Protein AF-A0AA38T242-F1 (afdb_monomer)

Secondary structure (DSSP, 8-state):
--TTHHHHHHHHHHHHTTSS---HHHHHHHHHHHHHHHHHHHHHHT--------------------------------------------------------SS--EEEE-GGGS---TT-EEEEE-TTS-EEEEEEEEESSSEETTEEHHHHTEEEEEEEEESS-TTSEEEEEETTTEEEHHHHHHHHSSEEEEEEGGGEEEEEE-PPP-

pLDDT: mean 74.17, std 23.62, range [30.23, 97.5]

Nearest PDB structures (foldseek):
  7obr-assembly1_E  TM=1.801E-01  e=5.679E-01  Oryctolagus cuniculus
  8idt-assembly1_o  TM=1.901E-01  e=5.101E+00  Homo sapiens

Sequence (211 aa):
MQRRAASVQSWADRLSLHGSEVTSTQLKNWLNNRKAKLARAAAQDTRIPPRTDIAFIEKQGGSGTNPVSDSPESPVDESSNPSPSASHGTHQQDETSKTVLGNESSETIIPTSSFRREHGQQVMLTNDQQEEIGKGKIHLANGIWFGRNLEESGLCVVDVNDLKVDLSTDLPHPCDATGTTFGQAEQILGRKRVLWDSSKLLLIQQQMPPR

Foldseek 3Di:
DCVCQVVLQVVQVVVVVVDPRGHSVNSVVVVVVVVVVVVVVVVVVVCPDPPDDDDDDDDDDDDDDDDDDDDDDDDDDDDDDDDDDDDDDDDDDDPDQDPPPDDDFPWRWAALVPDDDDFFFKKFFADPVLDTQAIWTFHFCADDDPNDGCVVVQKTKTFTDTGPDDQQDFDPDADPQQHGGQVSNCVRPVTSIGIGRSNRIITTDGDDPDD

Mean predicted aligned error: 19.68 Å

Solvent-accessible surface area (backbone atoms only — not comparable to full-atom values): 13252 Å² total; per-residue (Å²): 145,62,93,56,54,69,58,44,38,54,50,19,56,58,49,28,74,78,53,72,84,42,50,40,65,58,52,52,52,51,53,49,51,52,50,53,52,50,52,50,53,56,53,54,74,68,54,74,74,81,90,76,81,83,79,86,82,91,77,87,79,88,85,82,84,88,88,82,88,86,86,87,83,88,85,89,84,88,88,82,87,84,86,86,82,91,77,91,76,93,69,86,80,77,89,67,75,63,78,72,92,61,87,95,63,68,56,47,50,42,55,38,96,78,57,85,76,46,68,67,44,45,30,37,37,37,48,99,84,68,45,77,42,30,35,27,30,31,66,36,44,64,53,71,58,96,87,41,52,19,64,84,66,48,28,27,32,31,38,49,78,44,68,75,58,66,48,81,44,71,47,95,49,56,41,91,85,29,38,51,20,47,46,45,7,23,71,72,67,77,39,34,45,41,54,40,58,43,85,37,32,30,38,53,44,75,60,74,78,87,129

InterPro domains:
  IPR039325 Nodulin homeobox [PTHR35743] (1-206)
  IPR056559 Nodulin homeobox, C-terminal domain [PF24679] (116-201)
  IPR056560 Nodulin homeobox, homeobox-like domain [PF24426] (1-46)

Structure (mmCIF, N/CA/C/O backbone):
data_AF-A0AA38T242-F1
#
_entry.id   AF-A0AA38T242-F1
#
loop_
_atom_site.group_PDB
_atom_site.id
_atom_site.type_symbol
_atom_site.label_atom_id
_atom_site.label_alt_id
_atom_site.label_comp_id
_atom_site.label_asym_id
_atom_site.label_entity_id
_atom_site.label_seq_id
_atom_site.pdbx_PDB_ins_code
_atom_site.Cartn_x
_atom_site.Cartn_y
_atom_site.Cartn_z
_atom_site.occupancy
_atom_site.B_iso_or_equiv
_atom_site.auth_seq_id
_atom_site.auth_comp_id
_atom_site.auth_asym_id
_atom_site.auth_atom_id
_atom_site.pdbx_PDB_model_num
ATOM 1 N N . MET A 1 1 ? 5.726 -14.685 -33.911 1.00 45.69 1 MET A N 1
ATOM 2 C CA . MET A 1 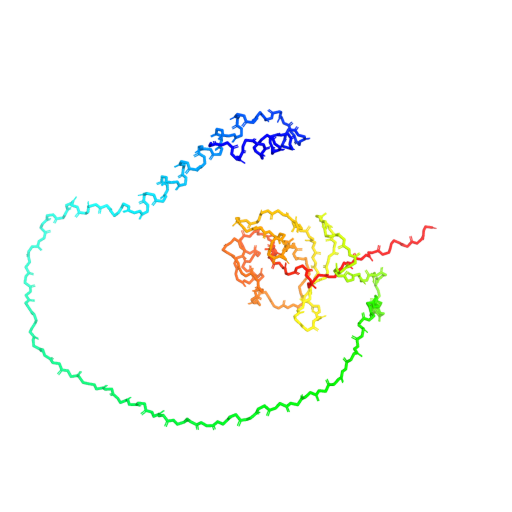1 ? 6.418 -14.324 -32.646 1.00 45.69 1 MET A CA 1
ATOM 3 C C . MET A 1 1 ? 6.220 -12.828 -32.293 1.00 45.69 1 MET A C 1
ATOM 5 O O . MET A 1 1 ? 7.184 -12.143 -31.991 1.00 45.69 1 MET A O 1
ATOM 9 N N . GLN A 1 2 ? 4.984 -12.290 -32.326 1.00 53.72 2 GLN A N 1
ATOM 10 C CA . GLN A 1 2 ? 4.716 -10.831 -32.214 1.00 53.72 2 GLN A CA 1
ATOM 11 C C . GLN A 1 2 ? 3.614 -10.429 -31.207 1.00 53.72 2 GLN A C 1
ATOM 13 O O . GLN A 1 2 ? 3.273 -9.255 -31.108 1.00 53.72 2 GLN A O 1
ATOM 18 N N . ARG A 1 3 ? 3.091 -11.359 -30.392 1.00 58.75 3 ARG A N 1
ATOM 19 C CA . ARG A 1 3 ? 1.926 -11.115 -29.508 1.00 58.75 3 ARG A CA 1
ATOM 20 C C . ARG A 1 3 ? 2.079 -9.981 -28.481 1.00 58.75 3 ARG A C 1
ATOM 22 O O . ARG A 1 3 ? 1.088 -9.574 -27.897 1.00 58.75 3 ARG A O 1
ATOM 29 N N . ARG A 1 4 ? 3.291 -9.471 -28.236 1.00 69.19 4 ARG A N 1
ATOM 30 C CA . ARG A 1 4 ? 3.534 -8.405 -27.248 1.00 69.19 4 ARG A CA 1
ATOM 31 C C . ARG A 1 4 ? 3.874 -7.039 -27.844 1.00 69.19 4 ARG A C 1
ATOM 33 O O . ARG A 1 4 ? 4.040 -6.100 -27.080 1.00 69.19 4 ARG A O 1
ATOM 40 N N . ALA A 1 5 ? 3.947 -6.901 -29.170 1.00 74.75 5 ALA A N 1
ATOM 41 C CA . ALA A 1 5 ? 4.319 -5.631 -29.800 1.00 74.75 5 ALA A CA 1
ATOM 42 C C . ALA A 1 5 ? 3.294 -4.515 -29.521 1.00 74.75 5 ALA A C 1
ATOM 44 O O . ALA A 1 5 ? 3.684 -3.430 -29.105 1.00 74.75 5 ALA A O 1
ATOM 45 N N . ALA A 1 6 ? 1.996 -4.816 -29.646 1.00 81.38 6 ALA A N 1
ATOM 46 C CA . ALA A 1 6 ? 0.920 -3.855 -29.389 1.00 81.38 6 ALA A CA 1
ATOM 47 C C . ALA A 1 6 ? 0.869 -3.395 -27.921 1.00 81.38 6 ALA A C 1
ATOM 49 O O . ALA A 1 6 ? 0.673 -2.218 -27.640 1.00 81.38 6 ALA A O 1
ATOM 50 N N . SER A 1 7 ? 1.115 -4.308 -26.977 1.00 83.19 7 SER A N 1
ATOM 51 C CA . SER A 1 7 ? 1.166 -3.961 -25.553 1.00 83.19 7 SER A CA 1
ATOM 52 C C . SER A 1 7 ? 2.378 -3.086 -25.230 1.00 83.19 7 SER A C 1
ATOM 54 O O . SER A 1 7 ? 2.235 -2.102 -24.515 1.00 83.19 7 SER A O 1
ATOM 56 N N . VAL A 1 8 ? 3.556 -3.385 -25.794 1.00 87.38 8 VAL A N 1
ATOM 57 C CA . VAL A 1 8 ? 4.753 -2.547 -25.601 1.00 87.38 8 VAL A CA 1
ATOM 58 C C . VAL A 1 8 ? 4.552 -1.151 -26.194 1.00 87.38 8 VAL A C 1
ATOM 60 O O . VAL A 1 8 ? 4.956 -0.182 -25.561 1.00 87.38 8 VAL A O 1
ATOM 63 N N . GLN A 1 9 ? 3.884 -1.034 -27.345 1.00 86.06 9 GLN A N 1
ATOM 64 C CA . GLN A 1 9 ? 3.529 0.266 -27.917 1.00 86.06 9 GLN A CA 1
ATOM 65 C C . GLN A 1 9 ? 2.570 1.042 -27.006 1.00 86.06 9 GLN A C 1
ATOM 67 O O . GLN A 1 9 ? 2.880 2.159 -26.622 1.00 86.06 9 GLN A O 1
ATOM 72 N N . SER A 1 10 ? 1.475 0.419 -26.562 1.00 88.94 10 SER A N 1
ATOM 73 C CA . SER A 1 10 ? 0.511 1.062 -25.658 1.00 88.94 10 SER A CA 1
ATOM 74 C C . SER A 1 10 ? 1.157 1.552 -24.356 1.00 88.94 10 SER A C 1
ATOM 76 O O . SER A 1 10 ? 0.847 2.640 -23.874 1.00 88.94 10 SER A O 1
ATOM 78 N N . TRP A 1 11 ? 2.095 0.784 -23.793 1.00 87.94 11 TRP A N 1
ATOM 79 C CA . TRP A 1 11 ? 2.849 1.217 -22.616 1.00 87.94 11 TRP A CA 1
ATOM 80 C C . TRP A 1 11 ? 3.817 2.361 -22.920 1.00 87.94 11 TRP A C 1
ATOM 82 O O . TRP A 1 11 ? 3.941 3.266 -22.101 1.00 87.94 11 TRP A O 1
ATOM 92 N N . ALA A 1 12 ? 4.474 2.347 -24.078 1.00 89.62 12 ALA A N 1
ATOM 93 C CA . ALA A 1 12 ? 5.338 3.439 -24.516 1.00 89.62 12 ALA A CA 1
ATOM 94 C C . ALA A 1 12 ? 4.551 4.754 -24.671 1.00 89.62 12 ALA A C 1
ATOM 96 O O . ALA A 1 12 ? 4.982 5.791 -24.165 1.00 89.62 12 ALA A O 1
ATOM 97 N N . ASP A 1 13 ? 3.352 4.686 -25.254 1.00 88.88 13 ASP A N 1
ATOM 98 C CA . ASP A 1 13 ? 2.466 5.841 -25.427 1.00 88.88 13 ASP A CA 1
ATOM 99 C C . ASP A 1 13 ? 1.985 6.385 -24.065 1.00 88.88 13 ASP A C 1
ATOM 101 O O . ASP A 1 13 ? 2.045 7.588 -23.812 1.00 88.88 13 ASP A O 1
ATOM 105 N N . ARG A 1 14 ? 1.587 5.504 -23.131 1.00 88.62 14 ARG A N 1
ATOM 106 C CA . ARG A 1 14 ? 1.180 5.910 -21.769 1.00 88.62 14 ARG A CA 1
ATOM 107 C C . ARG A 1 14 ? 2.322 6.517 -20.959 1.00 88.62 14 ARG A C 1
ATOM 109 O O . ARG A 1 14 ? 2.091 7.457 -20.211 1.00 88.62 14 ARG A O 1
ATOM 116 N N . LEU A 1 15 ? 3.538 5.984 -21.074 1.00 87.19 15 LEU A N 1
ATOM 117 C CA . LEU A 1 15 ? 4.702 6.525 -20.364 1.00 87.19 15 LEU A CA 1
ATOM 118 C C . LEU A 1 15 ? 5.107 7.895 -20.915 1.00 87.19 15 LEU A C 1
ATOM 120 O O . LEU A 1 15 ? 5.446 8.782 -20.135 1.00 87.19 15 LEU A O 1
ATOM 124 N N . SER A 1 16 ? 4.997 8.082 -22.232 1.00 88.00 16 SER A N 1
ATOM 125 C CA . SER A 1 16 ? 5.268 9.363 -22.895 1.00 88.00 16 SER A CA 1
ATOM 126 C C . SER A 1 16 ? 4.277 10.460 -22.488 1.00 88.00 16 SER A C 1
ATOM 128 O O . SER A 1 16 ? 4.626 11.631 -22.502 1.00 88.00 16 SER A O 1
ATOM 130 N N . LEU A 1 17 ? 3.062 10.104 -22.052 1.00 84.50 17 LEU A N 1
ATOM 131 C CA . LEU A 1 17 ? 2.089 11.069 -21.521 1.00 84.50 17 LEU A CA 1
ATOM 132 C C . LEU A 1 17 ? 2.539 11.713 -20.196 1.00 84.50 17 LEU A C 1
ATOM 134 O O . LEU A 1 17 ? 2.120 12.820 -19.868 1.00 84.50 17 LEU A O 1
ATOM 138 N N . HIS A 1 18 ? 3.371 11.018 -19.420 1.00 78.31 18 HIS A N 1
ATOM 139 C CA . HIS A 1 18 ? 3.779 11.437 -18.079 1.00 78.31 18 HIS A CA 1
ATOM 140 C C . HIS A 1 18 ? 5.223 11.964 -18.016 1.00 78.31 18 HIS A C 1
ATOM 142 O O . HIS A 1 18 ? 5.725 12.219 -16.921 1.00 78.31 18 HIS A O 1
ATOM 148 N N . GLY A 1 19 ? 5.908 12.128 -19.155 1.00 76.12 19 GLY A N 1
ATOM 149 C CA . GLY A 1 19 ? 7.302 12.572 -19.180 1.00 76.12 19 GLY A CA 1
ATOM 150 C C . GLY A 1 19 ? 7.907 12.648 -20.581 1.00 76.12 19 GLY A C 1
ATOM 151 O O . GLY A 1 19 ? 7.216 12.927 -21.553 1.00 76.12 19 GLY A O 1
ATOM 152 N N . SER A 1 20 ? 9.220 12.428 -20.680 1.00 78.44 20 SER A N 1
ATOM 153 C CA . SER A 1 20 ? 9.929 12.416 -21.965 1.00 78.44 20 SER A CA 1
ATOM 154 C C . SER A 1 20 ? 9.413 11.308 -22.879 1.00 78.44 20 SER A C 1
ATOM 156 O O . SER A 1 20 ? 9.126 10.208 -22.408 1.00 78.44 20 SER A O 1
ATOM 158 N N . GLU A 1 21 ? 9.359 11.576 -24.184 1.00 85.44 21 GLU A N 1
ATOM 159 C CA . GLU A 1 21 ? 8.938 10.591 -25.181 1.00 85.44 21 GLU A CA 1
ATOM 160 C C . GLU A 1 21 ? 9.787 9.316 -25.086 1.00 85.44 21 GLU A C 1
ATOM 162 O O . GLU A 1 21 ? 11.003 9.319 -25.303 1.00 85.44 21 GLU A O 1
ATOM 167 N N . VAL A 1 22 ? 9.129 8.208 -24.749 1.00 85.56 22 VAL A N 1
ATOM 168 C CA . VAL A 1 22 ? 9.721 6.874 -24.729 1.00 85.56 22 VAL A CA 1
ATOM 169 C C . VAL A 1 22 ? 9.164 6.115 -25.916 1.00 85.56 22 VAL A C 1
ATOM 171 O O . VAL A 1 22 ? 7.988 5.773 -25.961 1.00 85.56 22 VAL A O 1
ATOM 174 N N . THR A 1 23 ? 10.023 5.789 -26.876 1.00 89.12 23 THR A N 1
ATOM 175 C CA . THR A 1 23 ? 9.632 4.955 -28.014 1.00 89.12 23 THR A CA 1
ATOM 176 C C . THR A 1 23 ? 9.458 3.492 -27.595 1.00 89.12 23 THR A C 1
ATOM 178 O O . THR A 1 23 ? 10.149 2.974 -26.710 1.00 89.12 23 THR A O 1
ATOM 181 N N . SER A 1 24 ? 8.589 2.765 -28.300 1.00 86.12 24 SER A N 1
ATOM 182 C CA . SER A 1 24 ? 8.373 1.321 -28.101 1.00 86.12 24 SER A CA 1
ATOM 183 C C . SER A 1 24 ? 9.667 0.500 -28.175 1.00 86.12 24 SER A C 1
ATOM 185 O O . SER A 1 24 ? 9.871 -0.432 -27.394 1.00 86.12 24 SER A O 1
ATOM 187 N N . THR A 1 25 ? 10.610 0.892 -29.037 1.00 87.38 25 THR A N 1
ATOM 188 C CA . THR A 1 25 ? 11.929 0.251 -29.142 1.00 87.38 25 THR A CA 1
ATOM 189 C C . THR A 1 25 ? 12.784 0.472 -27.892 1.00 87.38 25 THR A C 1
ATOM 191 O O . THR A 1 25 ? 13.401 -0.478 -27.404 1.00 87.38 25 THR A O 1
ATOM 194 N N . GLN A 1 26 ? 12.805 1.687 -27.336 1.00 87.75 26 GLN A N 1
ATOM 195 C CA . GLN A 1 26 ? 13.536 1.982 -26.098 1.00 87.75 26 GLN A CA 1
ATOM 196 C C . GLN A 1 26 ? 12.967 1.185 -24.920 1.00 87.75 26 GLN A C 1
ATOM 198 O O . GLN A 1 26 ? 13.727 0.529 -24.203 1.00 87.75 26 GLN A O 1
ATOM 203 N N . LEU A 1 27 ? 11.637 1.147 -24.777 1.00 91.25 27 LEU A N 1
ATOM 204 C CA . LEU A 1 27 ? 10.974 0.366 -23.732 1.00 91.25 27 LEU A CA 1
ATOM 205 C C . LEU A 1 27 ? 11.257 -1.136 -23.880 1.00 91.25 27 LEU A C 1
ATOM 207 O O . LEU A 1 27 ? 11.591 -1.819 -22.910 1.00 91.25 27 LEU A O 1
ATOM 211 N N . LYS A 1 28 ? 11.195 -1.659 -25.109 1.00 91.62 28 LYS A N 1
ATOM 212 C CA . LYS A 1 28 ? 11.525 -3.057 -25.410 1.00 91.62 28 LYS A CA 1
ATOM 213 C C . LYS A 1 28 ? 12.967 -3.400 -25.032 1.00 91.62 28 LYS A C 1
ATOM 215 O O . LYS A 1 28 ? 13.207 -4.443 -24.420 1.00 91.62 28 LYS A O 1
ATOM 220 N N . ASN A 1 29 ? 13.919 -2.534 -25.371 1.00 91.81 29 ASN A N 1
ATOM 221 C CA . ASN A 1 29 ? 15.330 -2.732 -25.042 1.00 91.81 29 ASN A CA 1
ATOM 222 C C . ASN A 1 29 ? 15.568 -2.701 -23.531 1.00 91.81 29 ASN A C 1
ATOM 224 O O . ASN A 1 29 ? 16.279 -3.562 -23.009 1.00 91.81 29 ASN A O 1
ATOM 228 N N . TRP A 1 30 ? 14.927 -1.774 -22.820 1.00 93.38 30 TRP A N 1
ATOM 229 C CA . TRP A 1 30 ? 14.996 -1.691 -21.363 1.00 93.38 30 TRP A CA 1
ATOM 230 C C . TRP A 1 30 ? 14.461 -2.963 -20.687 1.00 93.38 30 TRP A C 1
ATOM 232 O O . TRP A 1 30 ? 15.143 -3.554 -19.844 1.00 93.38 30 TRP A O 1
ATOM 242 N N . LEU A 1 31 ? 13.294 -3.455 -21.123 1.00 92.25 31 LEU A N 1
ATOM 243 C CA . LEU A 1 31 ? 12.701 -4.701 -20.621 1.00 92.25 31 LEU A CA 1
ATOM 244 C C . LEU A 1 31 ? 13.610 -5.914 -20.861 1.00 92.25 31 LEU A C 1
ATOM 246 O O . LEU A 1 31 ? 13.771 -6.754 -19.973 1.00 92.25 31 LEU A O 1
ATOM 250 N N . ASN A 1 32 ? 14.234 -6.006 -22.038 1.00 92.56 32 ASN A N 1
ATOM 251 C CA . ASN A 1 32 ? 15.180 -7.078 -22.346 1.00 92.56 32 ASN A CA 1
ATOM 252 C C . ASN A 1 32 ? 16.426 -7.016 -21.455 1.00 92.56 32 ASN A C 1
ATOM 254 O O . ASN A 1 32 ? 16.868 -8.048 -20.949 1.00 92.56 32 ASN A O 1
ATOM 258 N N . ASN A 1 33 ? 16.958 -5.819 -21.205 1.00 94.38 33 ASN A N 1
ATOM 259 C CA . ASN A 1 33 ? 18.102 -5.634 -20.314 1.00 94.38 33 ASN A CA 1
ATOM 260 C C . ASN A 1 33 ? 17.767 -6.050 -18.873 1.00 94.38 33 ASN A C 1
ATOM 262 O O . ASN A 1 33 ? 18.519 -6.793 -18.240 1.00 94.38 33 ASN A O 1
ATOM 266 N N . ARG A 1 34 ? 16.589 -5.650 -18.372 1.00 93.12 34 ARG A N 1
ATOM 267 C CA . ARG A 1 34 ? 16.096 -6.052 -17.047 1.00 93.12 34 ARG A CA 1
ATOM 268 C C . ARG A 1 34 ? 15.945 -7.569 -16.938 1.00 93.12 34 ARG A C 1
ATOM 270 O O . ARG A 1 34 ? 16.406 -8.145 -15.954 1.00 93.12 34 ARG A O 1
ATOM 277 N N . LYS A 1 35 ? 15.368 -8.219 -17.955 1.00 89.88 35 LYS A N 1
ATOM 278 C CA . LYS A 1 35 ? 15.258 -9.686 -18.028 1.00 89.88 35 LYS A CA 1
ATOM 279 C C . LYS A 1 35 ? 16.619 -10.373 -18.006 1.00 89.88 35 LYS A C 1
ATOM 281 O O . LYS A 1 35 ? 16.802 -11.315 -17.244 1.00 89.88 35 LYS A O 1
ATOM 286 N N . ALA A 1 36 ? 17.579 -9.888 -18.792 1.00 91.31 36 ALA A N 1
ATOM 287 C CA . ALA A 1 36 ? 18.935 -10.430 -18.801 1.00 91.31 36 ALA A CA 1
ATOM 288 C C . ALA A 1 36 ? 19.616 -10.279 -17.432 1.00 91.31 36 ALA A C 1
ATOM 290 O O . ALA A 1 36 ? 20.287 -11.200 -16.973 1.00 91.31 36 ALA A O 1
ATOM 291 N N . LYS A 1 37 ? 19.410 -9.145 -16.748 1.00 92.50 37 LYS A N 1
ATOM 292 C CA . LYS A 1 37 ? 19.940 -8.915 -15.398 1.00 92.50 37 LYS A CA 1
ATOM 293 C C . LYS A 1 37 ? 19.354 -9.892 -14.376 1.00 92.50 37 LYS A C 1
ATOM 295 O O . LYS A 1 37 ? 20.109 -10.448 -13.589 1.00 92.50 37 LYS A O 1
ATOM 300 N N . LEU A 1 38 ? 18.043 -10.140 -14.429 1.00 89.81 38 LEU A N 1
ATOM 301 C CA . LEU A 1 38 ? 17.371 -11.122 -13.569 1.00 89.81 38 LEU A CA 1
ATOM 302 C C . LEU A 1 38 ? 17.846 -12.553 -13.849 1.00 89.81 38 LEU A C 1
ATOM 304 O O . LEU A 1 38 ? 18.160 -13.277 -12.914 1.00 89.81 38 LEU A O 1
ATOM 308 N N . ALA A 1 39 ? 17.978 -12.936 -15.122 1.00 90.44 39 ALA A N 1
ATOM 309 C CA . ALA A 1 39 ? 18.495 -14.252 -15.494 1.00 90.44 39 ALA A CA 1
ATOM 310 C C . ALA A 1 39 ? 19.938 -14.464 -15.004 1.00 90.44 39 ALA A C 1
ATOM 312 O O . ALA A 1 39 ? 20.272 -15.535 -14.508 1.00 90.44 39 ALA A O 1
ATOM 313 N N . ARG A 1 40 ? 20.792 -13.433 -15.090 1.00 88.50 40 ARG A N 1
ATOM 314 C CA . ARG A 1 40 ? 22.162 -13.482 -14.555 1.00 88.50 40 ARG A CA 1
ATOM 315 C C . ARG A 1 40 ? 22.186 -13.578 -13.032 1.00 88.50 40 ARG A C 1
ATOM 317 O O . ARG A 1 40 ? 22.993 -14.336 -12.516 1.00 88.50 40 ARG A O 1
ATOM 324 N N . ALA A 1 41 ? 21.325 -12.840 -12.332 1.00 82.50 41 ALA A N 1
ATOM 325 C CA . ALA A 1 41 ? 21.213 -12.936 -10.877 1.00 82.50 41 ALA A CA 1
ATOM 326 C C . ALA A 1 41 ? 20.792 -14.352 -10.445 1.00 82.50 41 ALA A C 1
ATOM 328 O O . ALA A 1 41 ? 21.455 -14.944 -9.603 1.00 82.50 41 ALA A O 1
ATOM 329 N N . ALA A 1 42 ? 19.787 -14.934 -11.107 1.00 81.44 42 ALA A N 1
ATOM 330 C CA . ALA A 1 42 ? 19.350 -16.307 -10.851 1.00 81.44 42 ALA A CA 1
ATOM 331 C C . ALA A 1 42 ? 20.436 -17.356 -11.167 1.00 81.44 42 ALA A C 1
ATOM 333 O O . ALA A 1 42 ? 20.556 -18.353 -10.467 1.00 81.44 42 ALA A O 1
ATOM 334 N N . ALA A 1 43 ? 21.264 -17.125 -12.193 1.00 77.19 43 ALA A N 1
ATOM 335 C CA . ALA A 1 43 ? 22.363 -18.027 -12.542 1.00 77.19 43 ALA A CA 1
ATOM 336 C C . ALA A 1 43 ? 23.565 -17.945 -11.577 1.00 77.19 43 ALA A C 1
ATOM 338 O O . ALA A 1 43 ? 24.298 -18.923 -11.430 1.00 77.19 43 ALA A O 1
ATOM 339 N N . GLN A 1 44 ? 23.790 -16.796 -10.927 1.00 68.44 44 GLN A N 1
ATOM 340 C CA . GLN A 1 44 ? 24.824 -16.669 -9.890 1.00 68.44 44 GLN A CA 1
ATOM 341 C C . GLN A 1 44 ? 24.420 -17.384 -8.598 1.00 68.44 44 GLN A C 1
ATOM 343 O O . GLN A 1 44 ? 25.281 -17.958 -7.944 1.00 68.44 44 GLN A O 1
ATOM 348 N N . ASP A 1 45 ? 23.123 -17.436 -8.291 1.00 56.97 45 ASP A N 1
ATOM 349 C CA . ASP A 1 45 ? 22.593 -18.165 -7.130 1.00 56.97 45 ASP A CA 1
ATOM 350 C C . ASP A 1 45 ? 22.743 -19.695 -7.276 1.00 56.97 45 ASP A C 1
ATOM 352 O O . ASP A 1 45 ? 22.875 -20.433 -6.306 1.00 56.97 45 ASP A O 1
ATOM 356 N N . THR A 1 46 ? 22.826 -20.191 -8.516 1.00 54.25 46 THR A N 1
ATOM 357 C CA . THR A 1 46 ? 23.127 -21.605 -8.810 1.00 54.25 46 THR A CA 1
ATOM 358 C C . THR A 1 46 ? 24.619 -21.935 -8.875 1.00 54.25 46 THR A C 1
ATOM 360 O O . THR A 1 46 ? 24.986 -23.103 -9.019 1.00 54.25 46 THR A O 1
ATOM 363 N N . ARG A 1 47 ? 25.511 -20.938 -8.794 1.00 49.62 47 ARG A N 1
ATOM 364 C CA . ARG A 1 47 ? 26.956 -21.164 -8.876 1.00 49.62 47 ARG A CA 1
ATOM 365 C C . ARG A 1 47 ? 27.526 -21.324 -7.472 1.00 49.62 47 ARG A C 1
ATOM 367 O O . ARG A 1 47 ? 28.136 -20.411 -6.925 1.00 49.62 47 ARG A O 1
ATOM 374 N N . ILE A 1 48 ? 27.358 -22.525 -6.919 1.00 49.19 48 ILE A N 1
ATOM 375 C CA . ILE A 1 48 ? 28.216 -23.019 -5.836 1.00 49.19 48 ILE A CA 1
ATOM 376 C C . ILE A 1 48 ? 29.666 -22.760 -6.283 1.00 49.19 48 ILE A C 1
ATOM 378 O O . ILE A 1 48 ? 30.056 -23.253 -7.350 1.00 49.19 48 ILE A O 1
ATOM 382 N N . PRO A 1 49 ? 30.468 -21.963 -5.555 1.00 44.41 49 PRO A N 1
ATOM 383 C CA . PRO A 1 49 ? 31.871 -21.827 -5.897 1.00 44.41 49 PRO A CA 1
ATOM 384 C C . PRO A 1 49 ? 32.517 -23.207 -5.709 1.00 44.41 49 PRO A C 1
ATOM 386 O O . PRO A 1 49 ? 32.329 -23.810 -4.647 1.00 44.41 49 PRO A O 1
ATOM 389 N N . PRO A 1 50 ? 33.267 -23.751 -6.685 1.00 44.88 50 PRO A N 1
ATOM 390 C CA . PRO A 1 50 ? 34.125 -24.882 -6.390 1.00 44.88 50 PRO A CA 1
ATOM 391 C C . PRO A 1 50 ? 35.155 -24.403 -5.365 1.00 44.88 50 PRO A C 1
ATOM 393 O O . PRO A 1 50 ? 36.044 -23.605 -5.658 1.00 44.88 50 PRO A O 1
ATOM 396 N N . ARG A 1 51 ? 34.969 -24.849 -4.123 1.00 45.19 51 ARG A N 1
ATOM 397 C CA . ARG A 1 51 ? 35.926 -24.707 -3.034 1.00 45.19 51 ARG A CA 1
ATOM 398 C C . ARG A 1 51 ? 37.071 -25.689 -3.283 1.00 45.19 51 ARG A C 1
ATOM 400 O O . ARG A 1 51 ? 37.066 -26.803 -2.777 1.00 45.19 51 ARG A O 1
ATOM 407 N N . THR A 1 52 ? 38.037 -25.248 -4.068 1.00 49.16 52 THR A N 1
ATOM 408 C CA . THR A 1 52 ? 39.416 -25.753 -4.143 1.00 49.16 52 THR A CA 1
ATOM 409 C C . THR A 1 52 ? 40.263 -24.496 -3.948 1.00 49.16 52 THR A C 1
ATOM 411 O O . THR A 1 52 ? 40.103 -23.550 -4.708 1.00 49.16 52 THR A O 1
ATOM 414 N N . ASP A 1 53 ? 41.004 -24.288 -2.864 1.00 39.88 53 ASP A N 1
ATOM 415 C CA . ASP A 1 53 ? 41.937 -25.206 -2.228 1.00 39.88 53 ASP A CA 1
ATOM 416 C C . ASP A 1 53 ? 41.985 -24.983 -0.709 1.00 39.88 53 ASP A C 1
ATOM 418 O O . ASP A 1 53 ? 42.201 -23.868 -0.237 1.00 39.88 53 ASP A O 1
ATOM 422 N N . ILE A 1 54 ? 41.845 -26.055 0.072 1.00 39.19 54 ILE A N 1
ATOM 423 C CA . ILE A 1 54 ? 42.522 -26.146 1.369 1.00 39.19 54 ILE A CA 1
ATOM 424 C C . ILE A 1 54 ? 43.380 -27.402 1.297 1.00 39.19 54 ILE A C 1
ATOM 426 O O . ILE A 1 54 ? 42.904 -28.519 1.490 1.00 39.19 54 ILE A O 1
ATOM 430 N N . ALA A 1 55 ? 44.647 -27.198 0.949 1.00 39.72 55 ALA A N 1
ATOM 431 C CA . ALA A 1 55 ? 45.699 -28.162 1.202 1.00 39.72 55 ALA A CA 1
ATOM 432 C C . ALA A 1 55 ? 46.006 -28.179 2.709 1.00 39.72 55 ALA A C 1
ATOM 434 O O . ALA A 1 55 ? 46.099 -27.113 3.314 1.00 39.72 55 ALA A O 1
ATOM 435 N N . PHE A 1 56 ? 46.234 -29.387 3.249 1.00 38.34 56 PHE A N 1
ATOM 436 C CA . PHE A 1 56 ? 46.739 -29.691 4.601 1.00 38.34 56 PHE A CA 1
ATOM 437 C C . PHE A 1 56 ? 45.767 -29.322 5.749 1.00 38.34 56 PHE A C 1
ATOM 439 O O . PHE A 1 56 ? 45.360 -28.182 5.898 1.00 38.34 56 PHE A O 1
ATOM 446 N N . ILE A 1 57 ? 45.325 -30.223 6.632 1.00 38.19 57 ILE A N 1
ATOM 447 C CA .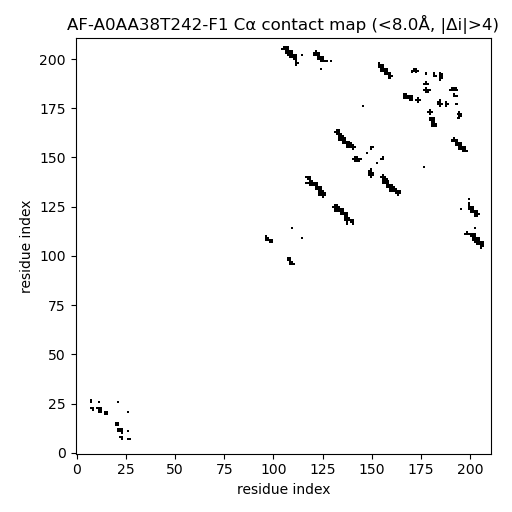 ILE A 1 57 ? 46.077 -31.245 7.366 1.00 38.19 57 ILE A CA 1
ATOM 448 C C . ILE A 1 57 ? 45.214 -32.499 7.593 1.00 38.19 57 ILE A C 1
ATOM 450 O O . ILE A 1 57 ? 44.091 -32.452 8.087 1.00 38.19 57 ILE A O 1
ATOM 454 N N . GLU A 1 58 ? 45.821 -33.625 7.244 1.00 33.28 58 GLU A N 1
ATOM 455 C CA . GLU A 1 58 ? 45.537 -34.997 7.642 1.00 33.28 58 GLU A CA 1
ATOM 456 C C . GLU A 1 58 ? 45.660 -35.181 9.167 1.00 33.28 58 GLU A C 1
ATOM 458 O O . GLU A 1 58 ? 46.689 -34.818 9.733 1.00 33.28 58 GLU A O 1
ATOM 463 N N . LYS A 1 59 ? 44.661 -35.792 9.824 1.00 41.69 59 LYS A N 1
ATOM 464 C CA . LYS A 1 59 ? 44.828 -36.983 10.690 1.00 41.69 59 LYS A CA 1
ATOM 465 C C . LYS A 1 59 ? 43.592 -37.288 11.546 1.00 41.69 59 LYS A C 1
ATOM 467 O O . LYS A 1 59 ? 43.173 -36.451 12.328 1.00 41.69 59 LYS A O 1
ATOM 472 N N . GLN A 1 60 ? 43.188 -38.562 11.444 1.00 33.09 60 GLN A N 1
ATOM 473 C CA . GLN A 1 60 ? 42.684 -39.481 12.486 1.00 33.09 60 GLN A CA 1
ATOM 474 C C . GLN A 1 60 ? 41.424 -39.065 13.273 1.00 33.09 60 GLN A C 1
ATOM 476 O O . GLN A 1 60 ? 41.258 -37.931 13.670 1.00 33.09 60 GLN A O 1
ATOM 481 N N . GLY A 1 61 ? 40.476 -39.935 13.594 1.00 30.52 61 GLY A N 1
ATOM 482 C CA . GLY A 1 61 ? 40.413 -41.389 13.614 1.00 30.52 61 GLY A CA 1
ATOM 483 C C . GLY A 1 61 ? 38.953 -41.788 13.868 1.00 30.52 61 GLY A C 1
ATOM 484 O O . GLY A 1 61 ? 38.111 -40.941 14.159 1.00 30.52 61 GLY A O 1
ATOM 485 N N . GLY A 1 62 ? 38.652 -43.063 13.644 1.00 35.31 62 GLY A N 1
ATOM 486 C CA . GLY A 1 62 ? 37.298 -43.570 13.435 1.00 35.31 62 GLY A CA 1
ATOM 487 C C . GLY A 1 62 ? 36.345 -43.518 14.628 1.00 35.31 62 GLY A C 1
ATOM 488 O O . GLY A 1 62 ? 36.728 -43.286 15.770 1.00 35.31 62 GLY A O 1
ATOM 489 N N . SER A 1 63 ? 35.084 -43.823 14.336 1.00 36.22 63 SER A N 1
ATOM 490 C CA . SER A 1 63 ? 34.102 -44.216 15.340 1.00 36.22 63 SER A CA 1
ATOM 491 C C . SER A 1 63 ? 33.220 -45.316 14.761 1.00 36.22 63 SER A C 1
ATOM 493 O O . SER A 1 63 ? 32.685 -45.183 13.658 1.00 36.22 63 SER A O 1
ATOM 495 N N . GLY A 1 64 ? 33.170 -46.436 15.479 1.00 33.34 64 GLY A N 1
ATOM 496 C CA . GLY A 1 64 ? 32.410 -47.623 15.134 1.00 33.34 64 GLY A CA 1
ATOM 497 C C . GLY A 1 64 ? 31.029 -47.686 15.789 1.00 33.34 64 GLY A C 1
ATOM 498 O O . GLY A 1 64 ? 30.714 -46.951 16.716 1.00 33.34 64 GLY A O 1
ATOM 499 N N . THR A 1 65 ? 30.262 -48.656 15.288 1.00 33.34 65 THR A N 1
ATOM 500 C CA . THR A 1 65 ? 29.270 -49.494 15.989 1.00 33.34 65 THR A CA 1
ATOM 501 C C . THR A 1 65 ? 28.067 -48.843 16.703 1.00 33.34 65 THR A C 1
ATOM 503 O O . THR A 1 65 ? 28.141 -48.525 17.881 1.00 33.34 65 THR A O 1
ATOM 506 N N . ASN A 1 66 ? 26.923 -48.917 16.001 1.00 34.88 66 ASN A N 1
ATOM 507 C CA . ASN A 1 66 ? 25.656 -49.586 16.384 1.00 34.88 66 ASN A CA 1
ATOM 508 C C . ASN A 1 66 ? 24.624 -48.952 17.372 1.00 34.88 66 ASN A C 1
ATOM 510 O O . ASN A 1 66 ? 24.960 -48.042 18.119 1.00 34.88 66 ASN A O 1
ATOM 514 N N . PRO A 1 67 ? 23.333 -49.394 17.298 1.00 59.44 67 PRO A N 1
ATOM 515 C CA . PRO A 1 67 ? 22.114 -48.563 17.383 1.00 59.44 67 PRO A CA 1
ATOM 516 C C . PRO A 1 67 ? 21.232 -48.800 18.635 1.00 59.44 67 PRO A C 1
ATOM 518 O O . PRO A 1 67 ? 21.430 -49.777 19.349 1.00 59.44 67 PRO A O 1
ATOM 521 N N . VAL A 1 68 ? 20.195 -47.966 18.843 1.00 35.06 68 VAL A N 1
ATOM 522 C CA . VAL A 1 68 ? 19.025 -48.233 19.725 1.00 35.06 68 VAL A CA 1
ATOM 523 C C . VAL A 1 68 ? 17.888 -47.236 19.371 1.00 35.06 68 VAL A C 1
ATOM 525 O O . VAL A 1 68 ? 18.155 -46.041 19.303 1.00 35.06 68 VAL A O 1
ATOM 528 N N . SER A 1 69 ? 16.780 -47.673 18.737 1.00 36.12 69 SER A N 1
ATOM 529 C CA . SER A 1 69 ? 15.399 -47.891 19.277 1.00 36.12 69 SER A CA 1
ATOM 530 C C . SER A 1 69 ? 14.917 -46.802 20.258 1.00 36.12 69 SER A C 1
ATOM 532 O O . SER A 1 69 ? 15.656 -46.443 21.161 1.00 36.12 69 SER A O 1
ATOM 534 N N . ASP A 1 70 ? 13.724 -46.208 20.168 1.00 32.44 70 ASP A N 1
ATOM 535 C CA . ASP A 1 70 ? 12.402 -46.844 20.069 1.00 32.44 70 ASP A CA 1
ATOM 536 C C . ASP A 1 70 ? 11.315 -45.776 19.755 1.00 32.44 70 ASP A C 1
ATOM 538 O O . ASP A 1 70 ? 11.471 -44.606 20.113 1.00 32.44 70 ASP A O 1
ATOM 542 N N . SER A 1 71 ? 10.218 -46.141 19.088 1.00 48.44 71 SER A N 1
ATOM 543 C CA . SER A 1 71 ? 9.051 -45.267 18.837 1.00 48.44 71 SER A CA 1
ATOM 544 C C . SER A 1 71 ? 7.761 -46.082 18.929 1.00 48.44 71 SER A C 1
ATOM 546 O O . SER A 1 71 ? 7.608 -47.004 18.130 1.00 48.44 71 SER A O 1
ATOM 548 N N . PRO A 1 72 ? 6.811 -45.725 19.813 1.00 49.62 72 PRO A N 1
ATOM 549 C CA . PRO A 1 72 ? 5.445 -46.244 19.774 1.00 49.62 72 PRO A CA 1
ATOM 550 C C . PRO A 1 72 ? 4.511 -45.187 19.143 1.00 49.62 72 PRO A C 1
ATOM 552 O O . PRO A 1 72 ? 4.624 -43.998 19.424 1.00 49.62 72 PRO A O 1
ATOM 555 N N . GLU A 1 73 ? 3.752 -45.500 18.094 1.00 30.25 73 GLU A N 1
ATOM 556 C CA . GLU A 1 73 ? 2.498 -46.280 18.040 1.00 30.25 73 GLU A CA 1
ATOM 557 C C . GLU A 1 73 ? 1.274 -45.338 17.980 1.00 30.25 73 GLU A C 1
ATOM 559 O O . GLU A 1 73 ? 0.998 -44.564 18.894 1.00 30.25 73 GLU A O 1
ATOM 564 N N . SER A 1 74 ? 0.572 -45.368 16.840 1.00 43.22 74 SER A N 1
ATOM 565 C CA . SER A 1 74 ? -0.737 -44.734 16.619 1.00 43.22 74 SER A CA 1
ATOM 566 C C . SER A 1 74 ? -1.856 -45.506 17.316 1.00 43.22 74 SER A C 1
ATOM 568 O O . SER A 1 74 ? -1.745 -46.719 17.481 1.00 43.22 74 SER A O 1
ATOM 570 N N . PRO A 1 75 ? -3.018 -44.860 17.511 1.00 44.81 75 PRO A N 1
ATOM 571 C CA . PRO A 1 75 ? -4.266 -45.575 17.270 1.00 44.81 75 PRO A CA 1
ATOM 572 C C . PRO A 1 75 ? -5.260 -44.821 16.374 1.00 44.81 75 PRO A C 1
ATOM 574 O O . PRO A 1 75 ? -5.351 -43.594 16.353 1.00 44.81 75 PRO A O 1
ATOM 577 N N . VAL A 1 76 ? -5.984 -45.648 15.628 1.00 39.16 76 VAL A N 1
ATOM 578 C CA . VAL A 1 76 ? -7.133 -45.420 14.746 1.00 39.16 76 VAL A CA 1
ATOM 579 C C . VAL A 1 76 ? -8.446 -45.503 15.541 1.00 39.16 76 VAL A C 1
ATOM 581 O O . VAL A 1 76 ? -8.479 -46.243 16.517 1.00 39.16 76 VAL A O 1
ATOM 584 N N . ASP A 1 77 ? -9.468 -44.733 15.132 1.00 35.53 77 ASP A N 1
ATOM 585 C CA . ASP A 1 77 ? -10.919 -45.064 15.009 1.00 35.53 77 ASP A CA 1
ATOM 586 C C . ASP A 1 77 ? -11.699 -43.733 14.857 1.00 35.53 77 ASP A C 1
ATOM 588 O O . ASP A 1 77 ? -11.543 -42.823 15.665 1.00 35.53 77 ASP A O 1
ATOM 592 N N . GLU A 1 78 ? -12.279 -43.389 13.706 1.00 36.84 78 GLU A N 1
ATOM 593 C CA . GLU A 1 78 ? -13.552 -43.817 13.088 1.00 36.84 78 GLU A CA 1
ATOM 594 C C . GLU A 1 78 ? -14.842 -43.213 13.703 1.00 36.84 78 GLU A C 1
ATOM 596 O O . GLU A 1 78 ? -15.124 -43.290 14.892 1.00 36.84 78 GLU A O 1
ATOM 601 N N . SER A 1 79 ? -15.664 -42.687 12.783 1.00 33.78 79 SER A N 1
ATOM 602 C CA . SER A 1 79 ? -17.124 -42.514 12.834 1.00 33.78 79 SER A CA 1
ATOM 603 C C . SER A 1 79 ? -17.728 -41.236 13.436 1.00 33.78 79 SER A C 1
ATOM 605 O O . SER A 1 79 ? -17.922 -41.108 14.640 1.00 33.78 79 SER A O 1
ATOM 607 N N . SER A 1 80 ? -18.239 -40.353 12.568 1.00 33.47 80 SER A N 1
ATOM 608 C CA . SER A 1 80 ? -19.685 -40.301 12.246 1.00 33.47 80 SER A CA 1
ATOM 609 C C . SER A 1 80 ? -20.052 -39.010 11.497 1.00 33.47 80 SER A C 1
ATOM 611 O O . SER A 1 80 ? -19.938 -37.910 12.030 1.00 33.47 80 SER A O 1
ATOM 613 N N . ASN A 1 81 ? -20.570 -39.156 10.274 1.00 37.28 81 ASN A N 1
ATOM 614 C CA . ASN A 1 81 ? -21.463 -38.174 9.643 1.00 37.28 81 ASN A CA 1
ATOM 615 C C . ASN A 1 81 ? -22.872 -38.319 10.254 1.00 37.28 81 ASN A C 1
ATOM 617 O O . ASN A 1 81 ? -23.248 -39.433 10.627 1.00 37.28 81 ASN A O 1
ATOM 621 N N . PRO A 1 82 ? -23.682 -37.245 10.307 1.00 39.59 82 PRO A N 1
ATOM 622 C CA . PRO A 1 82 ? -24.632 -37.030 9.206 1.00 39.59 82 PRO A CA 1
ATOM 623 C C . PRO A 1 82 ? -24.859 -35.547 8.827 1.00 39.59 82 PRO A C 1
ATOM 625 O O . PRO A 1 82 ? -24.850 -34.650 9.664 1.00 39.59 82 PRO A O 1
ATOM 628 N N . SER A 1 83 ? -25.121 -35.293 7.540 1.00 37.19 83 SER A N 1
ATOM 629 C CA . SER A 1 83 ? -25.815 -34.088 7.029 1.00 37.19 83 SER A CA 1
ATOM 630 C C . SER A 1 83 ? -27.346 -34.312 7.045 1.00 37.19 83 SER A C 1
ATOM 632 O O . SER A 1 83 ? -27.762 -35.420 7.384 1.00 37.19 83 SER A O 1
ATOM 634 N N . PRO A 1 84 ? -28.215 -33.419 6.515 1.00 51.84 84 PRO A N 1
ATOM 635 C CA . PRO A 1 84 ? -28.173 -31.960 6.334 1.00 51.84 84 PRO A CA 1
ATOM 636 C C . PRO A 1 84 ? -29.409 -31.268 6.972 1.00 51.84 84 PRO A C 1
ATOM 638 O O . PRO A 1 84 ? -30.441 -31.895 7.200 1.00 51.84 84 PRO A O 1
ATOM 641 N N . SER A 1 85 ? -29.390 -29.944 7.142 1.00 32.81 85 SER A N 1
ATOM 642 C CA . SER A 1 85 ? -30.638 -29.185 7.325 1.00 32.81 85 SER A CA 1
ATOM 643 C C . SER A 1 85 ? -30.576 -27.842 6.613 1.00 32.81 85 SER A C 1
ATOM 645 O O . SER A 1 85 ? -29.800 -26.957 6.965 1.00 32.81 85 SER A O 1
ATOM 647 N N . ALA A 1 86 ? -31.415 -27.740 5.584 1.00 38.28 86 ALA A N 1
ATOM 648 C CA . ALA A 1 86 ? -31.775 -26.515 4.904 1.00 38.28 86 ALA A CA 1
ATOM 649 C C . ALA A 1 86 ? -32.609 -25.624 5.831 1.00 38.28 86 ALA A C 1
ATOM 651 O O . ALA A 1 86 ? -33.578 -26.082 6.436 1.00 38.28 86 ALA A O 1
ATOM 652 N N . SER A 1 87 ? -32.295 -24.335 5.858 1.00 37.88 87 SER A N 1
ATOM 653 C CA . SER A 1 87 ? -33.250 -23.298 6.222 1.00 37.88 87 SER A CA 1
ATOM 654 C C . SER A 1 87 ? -33.090 -22.119 5.269 1.00 37.88 87 SER A C 1
ATOM 656 O O . SER A 1 87 ? -32.021 -21.543 5.085 1.00 37.88 87 SER A O 1
ATOM 658 N N . HIS A 1 88 ? -34.204 -21.835 4.602 1.00 39.09 88 HIS A N 1
ATOM 659 C CA . HIS A 1 88 ? -34.447 -20.657 3.794 1.00 39.09 88 HIS A CA 1
ATOM 660 C C . HIS A 1 88 ? -34.188 -19.378 4.594 1.00 39.09 88 HIS A C 1
ATOM 662 O O . HIS A 1 88 ? -34.562 -19.278 5.760 1.00 39.09 88 HIS A O 1
ATOM 668 N N . GLY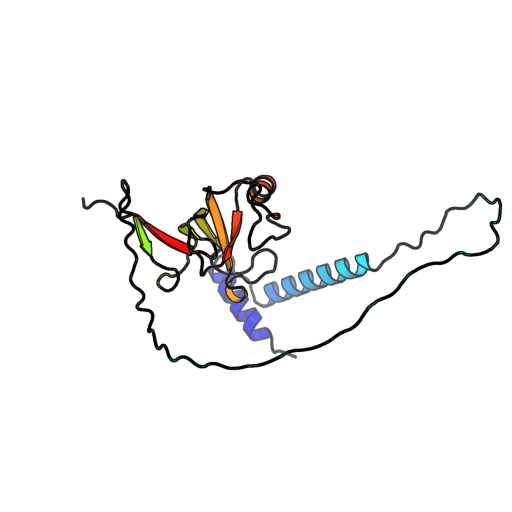 A 1 89 ? -33.632 -18.373 3.923 1.00 30.23 89 GLY A N 1
ATOM 669 C CA . GLY A 1 89 ? -33.465 -17.041 4.485 1.00 30.23 89 GLY A CA 1
ATOM 670 C C . GLY A 1 89 ? -32.908 -16.071 3.458 1.00 30.23 89 GLY A C 1
ATOM 671 O O . GLY A 1 89 ? -31.764 -15.647 3.552 1.00 30.23 89 GLY A O 1
AT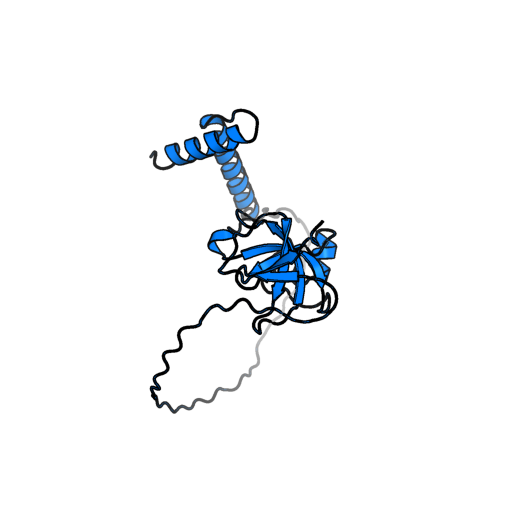OM 672 N N . THR A 1 90 ? -33.708 -15.741 2.447 1.00 44.09 90 THR A N 1
ATOM 673 C CA . THR A 1 90 ? -33.536 -14.528 1.640 1.00 44.09 90 THR A CA 1
ATOM 674 C C . THR A 1 90 ? -33.425 -13.323 2.571 1.00 44.09 90 THR A C 1
ATOM 676 O O . THR A 1 90 ? -34.417 -12.930 3.177 1.00 44.09 90 THR A O 1
ATOM 679 N N . HIS A 1 91 ? -32.245 -12.718 2.660 1.00 36.88 91 HIS A N 1
ATOM 680 C CA . HIS A 1 91 ? -32.093 -11.355 3.152 1.00 36.88 91 HIS A CA 1
ATOM 681 C C . HIS A 1 91 ? -31.222 -10.592 2.161 1.00 36.88 91 HIS A C 1
ATOM 683 O O . HIS A 1 91 ? -30.004 -10.740 2.111 1.00 36.88 91 HIS A O 1
ATOM 689 N N . GLN A 1 92 ? -31.906 -9.809 1.329 1.00 38.78 92 GLN A N 1
ATOM 690 C CA . GLN A 1 92 ? -31.313 -8.714 0.580 1.00 38.78 92 GLN A CA 1
ATOM 691 C C . GLN A 1 92 ? -30.652 -7.787 1.606 1.00 38.78 92 GLN A C 1
ATOM 693 O O . GLN A 1 92 ? -31.328 -7.286 2.506 1.00 38.78 92 GLN A O 1
ATOM 698 N N . GLN A 1 93 ? -29.330 -7.641 1.533 1.00 39.09 93 GLN A N 1
ATOM 699 C CA . GLN A 1 93 ? -28.623 -6.640 2.319 1.00 39.09 93 GLN A CA 1
ATOM 700 C C . GLN A 1 93 ? -28.822 -5.297 1.629 1.00 39.09 93 GLN A C 1
ATOM 702 O O . GLN A 1 93 ? -28.284 -5.042 0.556 1.00 39.09 93 GLN A O 1
ATOM 707 N N . ASP A 1 94 ? -29.666 -4.487 2.253 1.00 36.25 94 ASP A N 1
ATOM 708 C CA . ASP A 1 94 ? -29.827 -3.073 1.965 1.00 36.25 94 ASP A CA 1
ATOM 709 C C . ASP A 1 94 ? -28.562 -2.367 2.483 1.00 36.25 94 ASP A C 1
ATOM 711 O O . ASP A 1 94 ? -28.311 -2.319 3.691 1.00 36.25 94 ASP A O 1
ATOM 715 N N . GLU A 1 95 ? -27.711 -1.895 1.570 1.00 44.75 95 GLU A N 1
ATOM 716 C CA . GLU A 1 95 ? -26.497 -1.137 1.883 1.00 44.75 95 GLU A CA 1
ATOM 717 C C . GLU A 1 95 ? -26.888 0.250 2.406 1.00 44.75 95 GLU A C 1
ATOM 719 O O . GLU A 1 95 ? -26.950 1.233 1.670 1.00 44.75 95 GLU A O 1
ATOM 724 N N . THR A 1 96 ? -27.187 0.339 3.702 1.00 41.03 96 THR A N 1
ATOM 725 C CA . THR A 1 96 ? -27.475 1.616 4.356 1.00 41.03 96 THR A CA 1
ATOM 726 C C . THR A 1 96 ? -26.200 2.193 4.958 1.00 41.03 96 THR A C 1
ATOM 728 O O . THR A 1 96 ? -25.614 1.634 5.886 1.00 41.03 96 THR A O 1
ATOM 731 N N . SER A 1 97 ? -25.782 3.345 4.431 1.00 44.44 97 SER A N 1
ATOM 732 C CA . SER A 1 97 ? -24.767 4.231 5.000 1.00 44.44 97 SER A CA 1
ATOM 733 C C . SER A 1 97 ? -24.987 4.393 6.506 1.00 44.44 97 SER A C 1
ATOM 735 O O . SER A 1 97 ? -25.984 4.967 6.945 1.00 44.44 97 SER A O 1
ATOM 737 N N 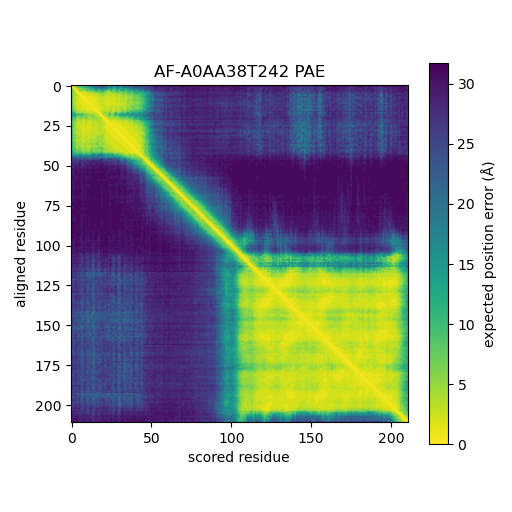. LYS A 1 98 ? -24.074 3.856 7.317 1.00 45.88 98 LYS A N 1
ATOM 738 C CA . LYS A 1 98 ? -24.193 3.892 8.776 1.00 45.88 98 LYS A CA 1
ATOM 739 C C . LYS A 1 98 ? -23.617 5.214 9.285 1.00 45.88 98 LYS A C 1
ATOM 741 O O . LYS A 1 98 ? -22.405 5.372 9.400 1.00 45.88 98 LYS A O 1
ATOM 746 N N . THR A 1 99 ? -24.488 6.175 9.584 1.00 40.81 99 THR A N 1
ATOM 747 C CA . THR A 1 99 ? -24.113 7.411 10.284 1.00 40.81 99 THR A CA 1
ATOM 748 C C . THR A 1 99 ? -23.747 7.063 11.726 1.00 40.81 99 THR A C 1
ATOM 750 O O . THR A 1 99 ? -24.622 6.766 12.539 1.00 40.81 99 THR A O 1
ATOM 753 N N . VAL A 1 100 ? -22.457 7.076 12.058 1.00 42.84 100 VAL A N 1
ATOM 754 C CA . VAL A 1 100 ? -22.006 6.971 13.450 1.00 42.84 100 VAL A CA 1
ATOM 755 C C . VAL A 1 100 ? -22.211 8.337 14.104 1.00 42.84 100 VAL A C 1
ATOM 757 O O . VAL A 1 100 ? -21.429 9.260 13.914 1.00 42.84 100 VAL A O 1
ATOM 760 N N . LEU A 1 101 ? -23.307 8.478 14.853 1.00 43.03 101 LEU A N 1
ATOM 761 C CA . LEU A 1 101 ? -23.537 9.599 15.765 1.00 43.03 101 LEU A CA 1
ATOM 762 C C . LEU A 1 101 ? -22.656 9.405 17.006 1.00 43.03 101 LEU A C 1
ATOM 764 O O . LEU A 1 101 ? -23.087 8.874 18.025 1.00 43.03 101 LEU A O 1
ATOM 768 N N . GLY A 1 102 ? -21.398 9.815 16.879 1.00 35.50 102 GLY A N 1
ATOM 769 C CA . GLY A 1 102 ? -20.439 9.953 17.966 1.00 35.50 102 GLY A CA 1
ATOM 770 C C . GLY A 1 102 ? -19.724 11.287 17.799 1.00 35.50 102 GLY A C 1
ATOM 771 O O . GLY A 1 102 ? -18.914 11.430 16.895 1.00 35.50 102 GLY A O 1
ATOM 772 N N . ASN A 1 103 ? -20.154 12.263 18.603 1.00 42.56 103 ASN A N 1
ATOM 773 C CA . ASN A 1 103 ? -19.422 13.438 19.086 1.00 42.56 103 ASN A CA 1
ATOM 774 C C . ASN A 1 103 ? -18.131 13.891 18.350 1.00 42.56 103 ASN A C 1
ATOM 776 O O . ASN A 1 103 ? -17.141 13.180 18.265 1.00 42.56 103 ASN A O 1
ATOM 780 N N . GLU A 1 104 ? -18.172 15.173 17.952 1.00 43.41 104 GLU A N 1
ATOM 781 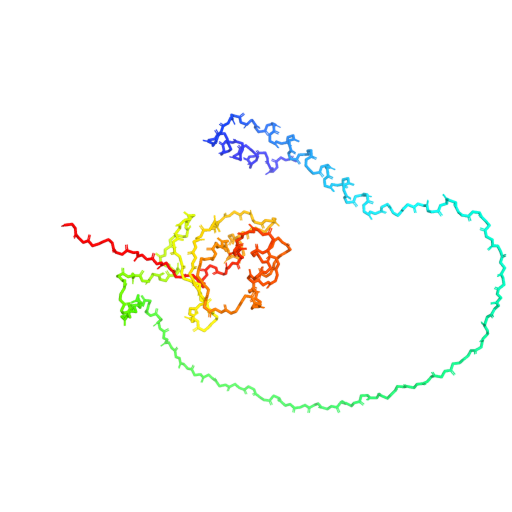C CA . GLU A 1 104 ? -17.073 16.117 17.654 1.00 43.41 104 GLU A CA 1
ATOM 782 C C . GLU A 1 104 ? -16.240 15.998 16.362 1.00 43.41 104 GLU A C 1
ATOM 784 O O . GLU A 1 104 ? -15.134 16.521 16.286 1.00 43.41 104 GLU A O 1
ATOM 789 N N . SER A 1 105 ? -16.815 15.473 15.278 1.00 51.31 105 SER A N 1
ATOM 790 C CA . SER A 1 105 ? -16.460 15.875 13.904 1.00 51.31 105 SER A CA 1
ATOM 791 C C . SER A 1 105 ? -17.555 15.395 12.953 1.00 51.31 105 SER A C 1
ATOM 793 O O . SER A 1 105 ? -18.004 14.258 13.069 1.00 51.31 105 SER A O 1
ATOM 795 N N . SER A 1 106 ? -18.024 16.232 12.026 1.00 57.44 106 SER A N 1
ATOM 796 C CA . SER A 1 106 ? -19.000 15.832 10.999 1.00 57.44 106 SER A CA 1
ATOM 797 C C . SER A 1 106 ? -18.331 14.925 9.953 1.00 57.44 106 SER A C 1
ATOM 799 O O . SER A 1 106 ? -18.139 15.315 8.800 1.00 57.44 106 SER A O 1
ATOM 801 N N . GLU A 1 107 ? -17.914 13.728 10.361 1.00 65.12 107 GLU A N 1
ATOM 802 C CA . GLU A 1 107 ? -17.340 12.702 9.493 1.00 65.12 107 GLU A CA 1
ATOM 803 C C . GLU A 1 107 ? -18.465 11.819 8.953 1.00 65.12 107 GLU A C 1
ATOM 805 O O . GLU A 1 107 ? -19.162 11.126 9.691 1.00 65.12 107 GLU A O 1
ATOM 810 N N . THR A 1 108 ? -18.662 11.845 7.636 1.00 76.06 108 THR A N 1
ATOM 811 C CA . THR A 1 108 ? -19.531 10.876 6.963 1.00 76.06 108 THR A CA 1
ATOM 812 C C . THR A 1 108 ? -18.691 9.660 6.593 1.00 76.06 108 THR A C 1
ATOM 814 O O . THR A 1 108 ? -17.679 9.798 5.904 1.00 76.06 108 THR A O 1
ATOM 817 N N . ILE A 1 109 ? -19.099 8.480 7.063 1.00 80.75 109 ILE A N 1
ATOM 818 C CA . ILE A 1 109 ? -18.419 7.214 6.783 1.00 80.75 109 ILE A CA 1
ATOM 819 C C . ILE A 1 109 ? -19.101 6.552 5.587 1.00 80.75 109 ILE A C 1
ATOM 821 O O . ILE A 1 109 ? -20.289 6.231 5.640 1.00 80.75 109 ILE A O 1
ATOM 825 N N . ILE A 1 110 ? -18.348 6.355 4.507 1.00 79.06 110 ILE A N 1
ATOM 826 C CA . ILE A 1 110 ? -18.844 5.779 3.254 1.00 79.06 110 ILE A CA 1
ATOM 827 C C . ILE A 1 110 ? -18.227 4.378 3.059 1.00 79.06 110 ILE A C 1
ATOM 829 O O . ILE A 1 110 ? -16.996 4.262 3.018 1.00 79.06 110 ILE A O 1
ATOM 833 N N . PRO A 1 111 ? -19.037 3.304 2.944 1.00 73.44 111 PRO A N 1
ATOM 834 C CA . PRO A 1 111 ? -18.544 1.942 2.728 1.00 73.44 111 PRO A CA 1
ATOM 835 C C . PRO A 1 111 ? -17.757 1.755 1.429 1.00 73.44 111 PRO A C 1
ATOM 837 O O . PRO A 1 111 ? -18.053 2.403 0.423 1.00 73.44 111 PRO A O 1
ATOM 840 N N . THR A 1 112 ? -16.798 0.818 1.415 1.00 66.50 112 THR A N 1
ATOM 841 C CA . THR A 1 112 ? -15.911 0.566 0.260 1.00 66.50 112 THR A CA 1
ATOM 842 C C . THR A 1 112 ? -16.649 0.319 -1.051 1.00 66.50 112 THR A C 1
ATOM 844 O O . THR A 1 112 ? -16.174 0.745 -2.102 1.00 66.50 112 THR A O 1
ATOM 847 N N . SER A 1 113 ? -17.803 -0.351 -1.006 1.00 64.50 113 SER A N 1
ATOM 848 C CA . SER A 1 113 ? -18.610 -0.673 -2.190 1.00 64.50 113 SER A CA 1
ATOM 849 C C . SER A 1 113 ? -19.056 0.566 -2.974 1.00 64.50 113 SER A C 1
ATOM 851 O O . SER A 1 113 ? -19.367 0.463 -4.158 1.00 64.50 113 SER A O 1
ATOM 853 N N . SER A 1 114 ? -19.023 1.745 -2.348 1.00 63.12 114 SER A N 1
ATOM 854 C CA . SER A 1 114 ? -19.615 2.972 -2.880 1.00 63.12 114 SER A CA 1
ATOM 855 C C . SER A 1 114 ? -18.617 4.074 -3.255 1.00 63.12 114 SER A C 1
ATOM 857 O O . SER A 1 114 ? -19.037 5.100 -3.791 1.00 63.12 114 SER A O 1
ATOM 859 N N . PHE A 1 115 ? -17.304 3.887 -3.047 1.00 73.88 115 PHE A N 1
ATOM 860 C CA . PHE A 1 115 ? -16.309 4.904 -3.413 1.00 73.88 115 PHE A CA 1
ATOM 861 C C . PHE A 1 115 ? -15.124 4.365 -4.218 1.00 73.88 115 PHE A C 1
ATOM 863 O O . PHE A 1 115 ? -14.611 3.263 -4.013 1.00 73.88 115 PHE A O 1
ATOM 870 N N . ARG A 1 116 ? -14.637 5.199 -5.142 1.00 81.44 116 ARG A N 1
ATOM 871 C CA . ARG A 1 116 ? -13.399 4.933 -5.872 1.00 81.44 116 ARG A CA 1
ATOM 872 C C . ARG A 1 116 ? -12.211 5.273 -4.979 1.00 81.44 116 ARG A C 1
ATOM 874 O O . ARG A 1 116 ? -12.069 6.417 -4.554 1.00 81.44 116 ARG A O 1
ATOM 881 N N . ARG A 1 117 ? -11.362 4.276 -4.726 1.00 86.38 117 ARG A N 1
ATOM 882 C CA . ARG A 1 117 ? -10.118 4.427 -3.963 1.00 86.38 117 ARG A CA 1
ATOM 883 C C . ARG A 1 117 ? -9.095 5.212 -4.773 1.00 86.38 117 ARG A C 1
ATOM 885 O O . ARG A 1 117 ? -8.723 4.807 -5.874 1.00 86.38 117 ARG A O 1
ATOM 892 N N . GLU A 1 118 ? -8.618 6.308 -4.207 1.00 87.69 118 GLU A N 1
ATOM 893 C CA . GLU A 1 118 ? -7.652 7.204 -4.831 1.00 87.69 118 GLU A CA 1
ATOM 894 C C . GLU A 1 118 ? -6.538 7.566 -3.856 1.00 87.69 118 GLU A C 1
ATOM 896 O O . GLU A 1 118 ? -6.730 7.610 -2.639 1.00 87.69 118 GLU A O 1
ATOM 901 N N . HIS A 1 119 ? -5.349 7.829 -4.406 1.00 92.56 119 HIS A N 1
ATOM 902 C CA . HIS A 1 119 ? -4.224 8.303 -3.614 1.00 92.56 119 HIS A CA 1
ATOM 903 C C . HIS A 1 119 ? -4.640 9.548 -2.827 1.00 92.56 119 HIS A C 1
ATOM 905 O O . HIS A 1 119 ? -5.044 10.567 -3.384 1.00 92.56 119 HIS A O 1
ATOM 911 N N . GLY A 1 120 ? -4.435 9.489 -1.521 1.00 92.38 120 GLY A N 1
ATOM 912 C CA . GLY A 1 120 ? -4.595 10.613 -0.627 1.00 92.38 120 GLY A CA 1
ATOM 913 C C . GLY A 1 120 ? -5.961 10.741 0.042 1.00 92.38 120 GLY A C 1
ATOM 914 O O . GLY A 1 120 ? -6.139 11.659 0.839 1.00 92.38 120 GLY A O 1
ATOM 915 N N . GLN A 1 121 ? -6.895 9.832 -0.219 1.00 92.94 121 GLN A N 1
ATOM 916 C CA . GLN A 1 121 ? -8.143 9.773 0.536 1.00 92.94 121 GLN A CA 1
ATOM 917 C C . GLN A 1 121 ? -7.897 9.307 1.974 1.00 92.94 121 GLN A C 1
ATOM 919 O O . GLN A 1 121 ? -7.081 8.412 2.210 1.00 92.94 121 GLN A O 1
ATOM 924 N N . GLN A 1 122 ? -8.619 9.914 2.918 1.00 94.25 122 GLN A N 1
ATOM 925 C CA . GLN A 1 122 ? -8.617 9.514 4.320 1.00 94.25 122 GLN A CA 1
ATOM 926 C C . GLN A 1 122 ? -9.565 8.329 4.512 1.00 94.25 122 GLN A C 1
ATOM 928 O O . GLN A 1 122 ? -10.724 8.377 4.102 1.00 94.25 122 GLN A O 1
ATOM 933 N N . VAL A 1 123 ? -9.074 7.269 5.139 1.00 94.88 123 VAL A N 1
ATOM 934 C CA . VAL A 1 123 ? -9.806 6.021 5.333 1.00 94.88 123 VAL A CA 1
ATOM 935 C C . VAL A 1 123 ? -9.702 5.530 6.768 1.00 94.88 123 VAL A C 1
ATOM 937 O O . VAL A 1 123 ? -8.718 5.780 7.467 1.00 94.88 123 VAL A O 1
ATOM 940 N N . MET A 1 124 ? -10.730 4.807 7.186 1.00 95.31 124 MET A N 1
ATOM 941 C CA . MET A 1 124 ? -10.780 4.025 8.408 1.00 95.31 124 MET A CA 1
ATOM 942 C C . MET A 1 124 ? -10.492 2.563 8.071 1.00 95.31 124 MET A C 1
ATOM 944 O O . MET A 1 124 ? -11.073 2.026 7.127 1.00 95.31 124 MET A O 1
ATOM 948 N N . LEU A 1 125 ? -9.595 1.938 8.829 1.00 95.75 125 LEU A N 1
ATOM 949 C CA . LEU A 1 125 ? -9.217 0.536 8.682 1.00 95.75 125 LEU A CA 1
ATOM 950 C C . LEU A 1 125 ? -10.052 -0.295 9.651 1.00 95.75 125 LEU A C 1
ATOM 952 O O . LEU A 1 125 ? -10.092 0.022 10.843 1.00 95.75 125 LEU A O 1
ATOM 956 N N . THR A 1 126 ? -10.678 -1.362 9.160 1.00 95.62 126 THR A N 1
ATOM 957 C CA . THR A 1 126 ? -11.481 -2.262 9.992 1.00 95.62 126 THR A CA 1
ATOM 958 C C . THR A 1 126 ? -10.926 -3.682 10.060 1.00 95.62 126 THR A C 1
ATOM 960 O O . THR A 1 126 ? -10.244 -4.148 9.145 1.00 95.62 126 THR A O 1
ATOM 963 N N . ASN A 1 127 ? -11.201 -4.375 11.168 1.00 92.94 127 ASN A N 1
ATOM 964 C CA . ASN A 1 127 ? -10.919 -5.804 11.319 1.00 92.94 127 ASN A CA 1
ATOM 965 C C . ASN A 1 127 ? -12.005 -6.671 10.640 1.00 92.94 127 ASN A C 1
ATOM 967 O O . ASN A 1 127 ? -12.952 -6.161 10.039 1.00 92.94 127 ASN A O 1
ATOM 971 N N . ASP A 1 128 ? -11.888 -7.998 10.754 1.00 91.06 128 ASP A N 1
ATOM 972 C CA . ASP A 1 128 ? -12.896 -8.948 10.249 1.00 91.06 128 ASP A CA 1
ATOM 973 C C . ASP A 1 128 ? -14.276 -8.798 10.912 1.00 91.06 128 ASP A C 1
ATOM 975 O O . ASP A 1 128 ? -15.288 -9.192 10.338 1.00 91.06 128 ASP A O 1
ATOM 979 N N . GLN A 1 129 ? -14.329 -8.193 12.100 1.00 90.94 129 GLN A N 1
ATOM 980 C CA . GLN A 1 129 ? -15.553 -7.890 12.844 1.00 90.94 129 GLN A CA 1
ATOM 981 C C . GLN A 1 129 ? -16.111 -6.490 12.522 1.00 90.94 129 GLN A C 1
ATOM 983 O O . GLN A 1 129 ? -17.067 -6.051 13.155 1.00 90.94 129 GLN A O 1
ATOM 988 N N . GLN A 1 130 ? -15.546 -5.794 11.525 1.00 87.19 130 GLN A N 1
ATOM 989 C CA . GLN A 1 130 ? -15.877 -4.411 11.151 1.00 87.19 130 GLN A CA 1
ATOM 990 C C . GLN A 1 130 ? -15.617 -3.367 12.253 1.00 87.19 130 GLN A C 1
ATOM 992 O O . GLN A 1 130 ? -16.139 -2.253 12.195 1.00 87.19 130 GLN A O 1
ATOM 997 N N . GLU A 1 131 ? -14.782 -3.691 13.235 1.00 92.81 131 GLU A N 1
ATOM 998 C CA . GLU A 1 131 ? -14.356 -2.760 14.276 1.00 92.81 131 GLU A CA 1
ATOM 999 C C . GLU A 1 131 ? -13.174 -1.918 13.796 1.00 92.81 131 GLU A C 1
ATOM 1001 O O . GLU A 1 131 ? -12.322 -2.387 13.038 1.00 92.81 131 GLU A O 1
ATOM 1006 N N . GLU A 1 132 ? -13.108 -0.668 14.250 1.00 94.38 132 GLU A N 1
ATOM 1007 C CA . GLU A 1 132 ? -12.049 0.265 13.872 1.00 94.38 132 GLU A CA 1
ATOM 1008 C C . GLU A 1 132 ? -10.703 -0.116 14.504 1.00 94.38 132 GLU A C 1
ATOM 1010 O O . GLU A 1 132 ? -10.534 -0.073 15.721 1.00 94.38 132 GLU A O 1
ATOM 1015 N N . ILE A 1 133 ? -9.717 -0.397 13.651 1.00 95.69 133 ILE A N 1
ATOM 1016 C CA . ILE A 1 133 ? -8.316 -0.606 14.039 1.00 95.69 133 ILE A CA 1
ATOM 1017 C C . ILE A 1 133 ? -7.545 0.717 14.032 1.00 95.69 133 ILE A C 1
ATOM 1019 O O . ILE A 1 133 ? -6.592 0.890 14.791 1.00 95.69 133 ILE A O 1
ATOM 1023 N N . GLY A 1 134 ? -7.924 1.657 13.168 1.00 95.56 134 GLY A N 1
ATOM 1024 C CA . GLY A 1 134 ? -7.245 2.941 13.054 1.00 95.56 134 GLY A CA 1
ATOM 1025 C C . GLY A 1 134 ? -7.679 3.750 11.841 1.00 95.56 134 GLY A C 1
ATOM 1026 O O . GLY A 1 134 ? -8.571 3.355 11.085 1.00 95.56 134 GLY A O 1
ATOM 1027 N N . LYS A 1 135 ? -7.005 4.881 11.635 1.00 96.31 135 LYS A N 1
ATOM 1028 C CA . LYS A 1 135 ? -7.236 5.804 10.522 1.00 96.31 135 LYS A CA 1
ATOM 1029 C C . LYS A 1 135 ? -5.938 6.072 9.771 1.00 96.31 135 LYS A C 1
ATOM 1031 O O . LYS A 1 135 ? -4.850 6.156 10.344 1.00 96.31 135 LYS A O 1
ATOM 1036 N N . GLY A 1 136 ? -6.051 6.254 8.466 1.00 96.31 136 GLY A N 1
ATOM 1037 C CA . GLY A 1 136 ? -4.898 6.482 7.611 1.00 96.31 136 GLY A CA 1
ATOM 1038 C C . GLY A 1 136 ? -5.261 7.095 6.274 1.00 96.31 136 GLY A C 1
ATOM 1039 O O . GLY A 1 136 ? -6.415 7.409 5.990 1.00 96.31 136 GLY A O 1
ATOM 1040 N N . LYS A 1 137 ? -4.246 7.258 5.438 1.00 96.56 137 LYS A N 1
ATOM 1041 C CA . LYS A 1 137 ? -4.363 7.832 4.105 1.00 96.56 137 LYS A CA 1
ATOM 1042 C C . LYS A 1 137 ? -3.940 6.808 3.065 1.00 96.56 137 LYS A C 1
ATOM 1044 O O . LYS A 1 137 ? -2.890 6.180 3.201 1.00 96.56 137 LYS A O 1
ATOM 1049 N N . ILE A 1 138 ? -4.724 6.653 2.000 1.00 96.25 138 ILE A N 1
ATOM 1050 C CA . ILE A 1 138 ? -4.354 5.753 0.901 1.00 96.25 138 ILE A CA 1
ATOM 1051 C C . ILE A 1 138 ? -3.071 6.278 0.248 1.00 96.25 138 ILE A C 1
ATOM 1053 O O . ILE A 1 138 ? -3.057 7.365 -0.330 1.00 96.25 138 ILE A O 1
ATOM 1057 N N . HIS A 1 139 ? -1.998 5.495 0.316 1.00 95.88 139 HIS A N 1
ATOM 1058 C CA . HIS A 1 139 ? -0.751 5.773 -0.387 1.00 95.88 139 HIS A CA 1
ATOM 1059 C C . HIS A 1 139 ? -0.777 5.215 -1.809 1.00 95.88 139 HIS A C 1
ATOM 1061 O O . HIS A 1 139 ? -0.309 5.865 -2.734 1.00 95.88 139 HIS A O 1
ATOM 1067 N N . LEU A 1 140 ? -1.326 4.018 -2.009 1.00 95.12 140 LEU A N 1
ATOM 1068 C CA . LEU A 1 140 ? -1.423 3.425 -3.339 1.00 95.12 140 LEU A CA 1
ATOM 1069 C C . LEU A 1 140 ? -2.680 2.563 -3.436 1.00 95.12 140 LEU A C 1
ATOM 1071 O O . LEU A 1 140 ? -2.789 1.538 -2.767 1.00 95.12 140 LEU A O 1
ATOM 1075 N N . ALA A 1 141 ? -3.633 2.989 -4.264 1.00 92.06 141 ALA A N 1
ATOM 1076 C CA . ALA A 1 141 ? -4.896 2.278 -4.458 1.00 92.06 141 ALA A CA 1
ATOM 1077 C C . ALA A 1 141 ? -4.777 1.123 -5.465 1.00 92.06 141 ALA A C 1
ATOM 1079 O O . ALA A 1 141 ? -5.465 0.116 -5.330 1.00 92.06 141 ALA A O 1
ATOM 1080 N N . ASN A 1 142 ? -3.925 1.288 -6.478 1.00 91.62 142 ASN A N 1
ATOM 1081 C CA . ASN A 1 142 ? -3.784 0.383 -7.609 1.00 91.62 142 ASN A CA 1
ATOM 1082 C C . ASN A 1 142 ? -2.352 0.364 -8.161 1.00 91.62 142 ASN A C 1
ATOM 1084 O O . ASN A 1 142 ? -1.548 1.256 -7.894 1.00 91.62 142 ASN A O 1
ATOM 1088 N N . GLY A 1 143 ? -2.033 -0.667 -8.945 1.00 92.94 143 GLY A N 1
ATOM 1089 C CA . GLY A 1 143 ? -0.709 -0.873 -9.528 1.00 92.94 143 GLY A CA 1
ATOM 1090 C C . GLY A 1 143 ? 0.098 -1.959 -8.819 1.00 92.94 143 GLY A C 1
ATOM 1091 O O . GLY A 1 143 ? -0.457 -2.919 -8.288 1.00 92.94 143 GLY A O 1
ATOM 1092 N N . ILE A 1 144 ? 1.426 -1.833 -8.861 1.00 93.75 144 ILE A N 1
ATOM 1093 C CA . ILE A 1 144 ? 2.350 -2.864 -8.378 1.00 93.75 144 ILE A CA 1
ATOM 1094 C C . ILE A 1 144 ? 3.063 -2.380 -7.115 1.00 93.75 144 ILE A C 1
ATOM 1096 O O . ILE A 1 144 ? 3.770 -1.374 -7.148 1.00 93.75 144 ILE A O 1
ATOM 1100 N N . TRP A 1 145 ? 2.948 -3.149 -6.034 1.00 93.38 145 TRP A N 1
ATOM 1101 C CA . TRP A 1 145 ? 3.691 -2.956 -4.791 1.00 93.38 145 TRP A CA 1
ATOM 1102 C C . TRP A 1 145 ? 4.628 -4.142 -4.566 1.00 93.38 145 TRP A C 1
ATOM 1104 O O . TRP A 1 145 ? 4.171 -5.270 -4.409 1.00 93.38 145 TRP A O 1
ATOM 1114 N N . PHE A 1 146 ? 5.944 -3.911 -4.619 1.00 90.50 146 PHE A N 1
ATOM 1115 C CA . PHE A 1 146 ? 6.975 -4.955 -4.466 1.00 90.50 146 PHE A CA 1
ATOM 1116 C C . PHE A 1 146 ? 6.725 -6.223 -5.308 1.00 90.50 146 PHE A C 1
ATOM 1118 O O . PHE A 1 146 ? 6.921 -7.348 -4.865 1.00 90.50 146 PHE A O 1
ATOM 1125 N N . GLY A 1 147 ? 6.283 -6.038 -6.554 1.00 89.50 147 GLY A N 1
ATOM 1126 C CA . GLY A 1 147 ? 6.005 -7.138 -7.484 1.00 89.50 147 GLY A CA 1
ATOM 1127 C C . GLY A 1 147 ? 4.616 -7.767 -7.343 1.00 89.50 147 GLY A C 1
ATOM 1128 O O . GLY A 1 147 ? 4.245 -8.568 -8.197 1.00 89.50 147 GLY A O 1
ATOM 1129 N N . ARG A 1 148 ? 3.824 -7.373 -6.341 1.00 90.62 148 ARG A N 1
ATOM 1130 C CA . ARG A 1 148 ? 2.425 -7.784 -6.185 1.00 90.62 148 ARG A CA 1
ATOM 1131 C C . ARG A 1 148 ? 1.498 -6.799 -6.894 1.00 90.62 148 ARG A C 1
ATOM 1133 O O . ARG A 1 148 ? 1.597 -5.594 -6.665 1.00 90.62 148 ARG A O 1
ATOM 1140 N N . ASN A 1 149 ? 0.591 -7.303 -7.729 1.00 94.44 149 ASN A N 1
ATOM 1141 C CA . ASN A 1 149 ? -0.485 -6.497 -8.300 1.00 94.44 149 ASN A CA 1
ATOM 1142 C C . ASN A 1 149 ? -1.583 -6.290 -7.241 1.00 94.44 149 ASN A C 1
ATOM 1144 O O . ASN A 1 149 ? -2.185 -7.253 -6.761 1.00 94.44 149 ASN A O 1
ATOM 1148 N N . LEU A 1 150 ? -1.812 -5.033 -6.863 1.00 94.31 150 LEU A N 1
ATOM 1149 C CA . LEU A 1 150 ? -2.781 -4.639 -5.842 1.00 94.31 150 LEU A CA 1
ATOM 1150 C C . LEU A 1 150 ? -4.229 -4.857 -6.293 1.00 94.31 150 LEU A C 1
ATOM 1152 O O . LEU A 1 150 ? -5.055 -5.279 -5.492 1.00 94.31 150 LEU A O 1
ATOM 1156 N N . GLU A 1 151 ? -4.519 -4.629 -7.575 1.00 92.38 151 GLU A N 1
ATOM 1157 C CA . GLU A 1 151 ? -5.866 -4.769 -8.140 1.00 92.38 151 GLU A CA 1
ATOM 1158 C C . GLU A 1 151 ? -6.286 -6.241 -8.169 1.00 92.38 151 GLU A C 1
ATOM 1160 O O . GLU A 1 151 ? -7.369 -6.585 -7.708 1.00 92.38 151 GLU A O 1
ATOM 1165 N N . GLU A 1 152 ? -5.393 -7.120 -8.630 1.00 92.88 152 GLU A N 1
ATOM 1166 C CA . GLU A 1 152 ? -5.625 -8.572 -8.651 1.00 92.88 152 GLU A CA 1
ATOM 1167 C C . GLU A 1 152 ? -5.742 -9.165 -7.241 1.00 92.88 152 GLU A C 1
ATOM 1169 O O . GLU A 1 152 ? -6.471 -10.131 -7.039 1.00 92.88 152 GLU A O 1
ATOM 1174 N N . SER A 1 153 ? -5.034 -8.588 -6.264 1.00 92.31 153 SER A N 1
ATOM 1175 C CA . SER A 1 153 ? -5.039 -9.077 -4.880 1.00 92.31 153 SER A CA 1
ATOM 1176 C C . SER A 1 153 ? -6.155 -8.475 -4.019 1.00 92.31 153 SER A C 1
ATOM 1178 O O . SER A 1 153 ? -6.272 -8.856 -2.861 1.00 92.31 153 SER A O 1
ATOM 1180 N N . GLY A 1 154 ? -6.924 -7.503 -4.525 1.00 93.25 154 GLY A N 1
ATOM 1181 C CA . GLY A 1 154 ? -7.897 -6.766 -3.710 1.00 93.25 154 GLY A CA 1
ATOM 1182 C C . GLY A 1 154 ? -7.259 -5.941 -2.584 1.00 93.25 154 GLY A C 1
ATOM 1183 O O . GLY A 1 154 ? -7.914 -5.655 -1.585 1.00 93.25 154 GLY A O 1
ATOM 1184 N N . LEU A 1 155 ? -5.990 -5.549 -2.730 1.00 95.06 155 LEU A N 1
ATOM 1185 C CA . LEU A 1 155 ? -5.224 -4.845 -1.701 1.00 95.06 155 LEU A CA 1
ATOM 1186 C C . LEU A 1 155 ? -5.012 -3.374 -2.052 1.00 95.06 155 LEU A C 1
ATOM 1188 O O . LEU A 1 155 ? -5.160 -2.937 -3.192 1.00 95.06 155 LEU A O 1
ATOM 1192 N N . CYS A 1 156 ? -4.606 -2.606 -1.054 1.00 95.19 156 CYS A N 1
ATOM 1193 C CA . CYS A 1 156 ? -4.102 -1.250 -1.208 1.00 95.19 156 CYS A CA 1
ATOM 1194 C C . CYS A 1 156 ? -3.002 -0.980 -0.180 1.00 95.19 156 CYS A C 1
ATOM 1196 O O . CYS A 1 156 ? -2.831 -1.729 0.780 1.00 95.19 156 CYS A O 1
ATOM 1198 N N . VAL A 1 157 ? -2.236 0.083 -0.398 1.00 96.69 157 VAL A N 1
ATOM 1199 C CA . VAL A 1 157 ? -1.205 0.537 0.535 1.00 96.69 157 VAL A CA 1
ATOM 1200 C C . VAL A 1 157 ? -1.729 1.755 1.271 1.00 96.69 157 VAL A C 1
ATOM 1202 O O . VAL A 1 157 ? -2.153 2.726 0.636 1.00 96.69 157 VAL A O 1
ATOM 1205 N N . VAL A 1 158 ? -1.665 1.720 2.596 1.00 97.38 158 VAL A N 1
ATOM 1206 C CA . VAL A 1 158 ? -2.171 2.779 3.471 1.00 97.38 158 VAL A CA 1
ATOM 1207 C C . VAL A 1 158 ? -1.041 3.265 4.369 1.00 97.38 158 VAL A C 1
ATOM 1209 O O . VAL A 1 158 ? -0.340 2.458 4.977 1.00 97.38 158 VAL A O 1
ATOM 1212 N N . ASP A 1 159 ? -0.870 4.583 4.450 1.00 97.50 159 ASP A N 1
ATOM 1213 C CA . ASP A 1 159 ? -0.083 5.225 5.502 1.00 97.50 159 ASP A CA 1
ATOM 1214 C C . ASP A 1 159 ? -0.996 5.386 6.720 1.00 97.50 159 ASP A C 1
ATOM 1216 O O . ASP A 1 159 ? -1.965 6.141 6.663 1.00 97.50 159 ASP A O 1
ATOM 1220 N N . VAL A 1 160 ? -0.733 4.649 7.798 1.00 97.31 160 VAL A N 1
ATOM 1221 C CA . VAL A 1 160 ? -1.534 4.717 9.027 1.00 97.31 160 VAL A CA 1
ATOM 1222 C C . VAL A 1 160 ? -1.048 5.880 9.887 1.00 97.31 160 VAL A C 1
ATOM 1224 O O . VAL A 1 160 ? 0.136 5.973 10.214 1.00 97.31 160 VAL A O 1
ATOM 1227 N N . ASN A 1 161 ? -1.974 6.765 10.250 1.00 94.81 161 ASN A N 1
ATOM 1228 C CA . ASN A 1 161 ? -1.706 7.974 11.028 1.00 94.81 161 ASN A CA 1
ATOM 1229 C C . ASN A 1 161 ? -2.133 7.809 12.489 1.00 94.81 161 ASN A C 1
ATOM 1231 O O . ASN A 1 161 ? -1.449 8.301 13.380 1.00 94.81 161 ASN A O 1
ATOM 1235 N N . ASP A 1 162 ? -3.243 7.109 12.715 1.00 95.25 162 ASP A N 1
ATOM 1236 C CA . ASP A 1 162 ? -3.813 6.829 14.030 1.00 95.25 162 ASP A CA 1
ATOM 1237 C C . ASP A 1 162 ? -4.094 5.327 14.139 1.00 95.25 162 ASP A C 1
ATOM 1239 O O . ASP A 1 162 ? -4.632 4.725 13.208 1.00 95.25 162 ASP A O 1
ATOM 1243 N N . LEU A 1 163 ? -3.692 4.717 15.251 1.00 95.94 163 LEU A N 1
ATOM 1244 C CA . LEU A 1 163 ? -3.792 3.282 15.487 1.00 95.94 163 LEU A CA 1
ATOM 1245 C C . LEU A 1 163 ? -4.399 3.051 16.872 1.00 95.94 163 LEU A C 1
ATOM 1247 O O . LEU A 1 163 ? -3.855 3.511 17.872 1.00 95.94 163 LEU A O 1
ATOM 1251 N N . LYS A 1 164 ? -5.505 2.307 16.919 1.00 95.56 164 LYS A N 1
ATOM 1252 C CA . LYS A 1 164 ? -6.220 1.935 18.149 1.00 95.56 164 LYS A CA 1
ATOM 1253 C C . LYS A 1 164 ? -5.729 0.625 18.764 1.00 95.56 164 LYS A C 1
ATOM 1255 O O . LYS A 1 164 ? -6.093 0.307 19.891 1.00 95.56 164 LYS A O 1
ATOM 1260 N N . VAL A 1 165 ? -4.925 -0.133 18.024 1.00 94.69 165 VAL A N 1
ATOM 1261 C CA . VAL A 1 165 ? -4.317 -1.396 18.465 1.00 94.69 165 VAL A CA 1
ATOM 1262 C C . VAL A 1 165 ? -2.833 -1.213 18.775 1.00 94.69 165 VAL A C 1
ATOM 1264 O O . VAL A 1 165 ? -2.229 -0.197 18.427 1.00 94.69 165 VAL A O 1
ATOM 1267 N N . ASP A 1 166 ? -2.230 -2.211 19.417 1.00 95.75 166 ASP A N 1
ATOM 1268 C CA . ASP A 1 166 ? -0.813 -2.164 19.764 1.00 95.75 166 ASP A CA 1
ATOM 1269 C C . ASP A 1 166 ? 0.102 -2.261 18.529 1.00 95.75 166 ASP A C 1
ATOM 1271 O O . ASP A 1 166 ? -0.226 -2.914 17.535 1.00 95.75 166 ASP A O 1
ATOM 1275 N N . LEU A 1 167 ? 1.287 -1.649 18.598 1.00 95.38 167 LEU A N 1
ATOM 1276 C CA . LEU A 1 167 ? 2.276 -1.665 17.512 1.00 95.38 167 LEU A CA 1
ATOM 1277 C C . LEU A 1 167 ? 2.840 -3.057 17.214 1.00 95.38 167 LEU A C 1
ATOM 1279 O O . LEU A 1 167 ? 3.298 -3.290 16.093 1.00 95.38 167 LEU A O 1
ATOM 1283 N N . SER A 1 168 ? 2.826 -3.961 18.197 1.00 95.62 168 SER A N 1
ATOM 1284 C CA . SER A 1 168 ? 3.245 -5.353 18.023 1.00 95.62 168 SER A CA 1
ATOM 1285 C C . SER A 1 168 ? 2.170 -6.233 17.385 1.00 95.62 168 SER A C 1
ATOM 1287 O O . SER A 1 168 ? 2.451 -7.388 17.085 1.00 95.62 168 SER A O 1
ATOM 1289 N N . THR A 1 169 ? 0.973 -5.693 17.126 1.00 95.56 169 THR A N 1
ATOM 1290 C CA . THR A 1 169 ? -0.096 -6.421 16.434 1.00 95.56 169 THR A CA 1
ATOM 1291 C C . THR A 1 169 ? 0.348 -6.805 15.025 1.00 95.56 169 THR A C 1
ATOM 1293 O O . THR A 1 169 ? 0.872 -5.971 14.274 1.00 95.56 169 THR A O 1
ATOM 1296 N N . ASP A 1 170 ? 0.095 -8.061 14.665 1.00 95.69 170 ASP A N 1
ATOM 1297 C CA . ASP A 1 170 ? 0.400 -8.592 13.344 1.00 95.69 170 ASP A CA 1
ATOM 1298 C C . ASP A 1 170 ? -0.470 -7.952 12.255 1.00 95.69 170 ASP A C 1
ATOM 1300 O O . ASP A 1 170 ? -1.666 -7.695 12.416 1.00 95.69 170 ASP A O 1
ATOM 1304 N N . LEU A 1 171 ? 0.152 -7.705 11.108 1.00 94.38 171 LEU A N 1
ATOM 1305 C CA . LEU A 1 171 ? -0.503 -7.209 9.913 1.00 94.38 171 LEU A CA 1
ATOM 1306 C C . LEU A 1 171 ? -1.251 -8.349 9.216 1.00 94.38 171 LEU A C 1
ATOM 1308 O O . LEU A 1 171 ? -0.718 -9.452 9.100 1.00 94.38 171 LEU A O 1
ATOM 1312 N N . PRO A 1 172 ? -2.431 -8.076 8.633 1.00 91.38 172 PRO A N 1
ATOM 1313 C CA . PRO A 1 172 ? -3.177 -9.080 7.872 1.00 91.38 172 PRO A CA 1
ATOM 1314 C C . PRO A 1 172 ? -2.441 -9.513 6.596 1.00 91.38 172 PRO A C 1
ATOM 1316 O O . PRO A 1 172 ? -2.629 -10.621 6.094 1.00 91.38 172 PRO A O 1
ATOM 1319 N N . HIS A 1 173 ? -1.593 -8.634 6.058 1.00 93.25 173 HIS A N 1
ATOM 1320 C CA . HIS A 1 173 ? -0.835 -8.865 4.833 1.00 93.25 173 HIS A CA 1
ATOM 1321 C C . HIS A 1 173 ? 0.639 -8.513 5.052 1.00 93.25 173 HIS A C 1
ATOM 1323 O O . HIS A 1 173 ? 1.099 -7.466 4.583 1.00 93.25 173 HIS A O 1
ATOM 1329 N N . PRO A 1 174 ? 1.386 -9.369 5.7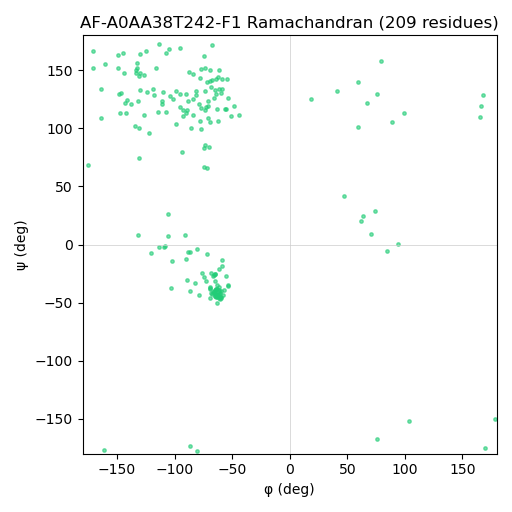70 1.00 92.75 174 PRO A N 1
ATOM 1330 C CA . PRO A 1 174 ? 2.807 -9.158 5.976 1.00 92.75 174 PRO A CA 1
ATOM 1331 C C . PRO A 1 174 ? 3.543 -9.236 4.636 1.00 92.75 174 PRO A C 1
ATOM 1333 O O . PRO A 1 174 ? 3.213 -10.042 3.758 1.00 92.75 174 PRO A O 1
ATOM 1336 N N . CYS A 1 175 ? 4.558 -8.397 4.467 1.00 89.94 175 CYS A N 1
ATOM 1337 C CA . CYS A 1 175 ? 5.480 -8.517 3.345 1.00 89.94 175 CYS A CA 1
ATOM 1338 C C . CYS A 1 175 ? 6.867 -8.023 3.733 1.00 89.94 175 CYS A C 1
ATOM 1340 O O . CYS A 1 175 ? 6.997 -7.126 4.560 1.00 89.94 175 CYS A O 1
ATOM 1342 N N . ASP A 1 176 ? 7.901 -8.559 3.088 1.00 88.75 176 ASP A N 1
ATOM 1343 C CA . ASP A 1 176 ? 9.304 -8.271 3.424 1.00 88.75 176 ASP A CA 1
ATOM 1344 C C . ASP A 1 176 ? 9.643 -6.774 3.402 1.00 88.75 176 ASP A C 1
ATOM 1346 O O . ASP A 1 176 ? 10.532 -6.312 4.109 1.00 88.75 176 ASP A O 1
ATOM 1350 N N . ALA A 1 177 ? 8.913 -6.000 2.598 1.00 87.44 177 ALA A N 1
ATOM 1351 C CA . ALA A 1 177 ? 9.093 -4.562 2.487 1.00 87.44 177 ALA A CA 1
ATOM 1352 C C . ALA A 1 177 ? 8.521 -3.753 3.661 1.00 87.44 177 ALA A C 1
ATOM 1354 O O . ALA A 1 177 ? 8.949 -2.620 3.873 1.00 87.44 177 ALA A O 1
ATOM 1355 N N . THR A 1 178 ? 7.529 -4.290 4.372 1.00 90.06 178 THR A N 1
ATOM 1356 C CA . THR A 1 178 ? 6.819 -3.605 5.467 1.00 90.06 178 THR A CA 1
ATOM 1357 C C . THR A 1 178 ? 6.930 -4.348 6.798 1.00 90.06 178 THR A C 1
ATOM 1359 O O . THR A 1 178 ? 6.486 -3.829 7.811 1.00 90.06 178 THR A O 1
ATOM 1362 N N . GLY A 1 179 ? 7.499 -5.552 6.825 1.00 93.69 179 GLY A N 1
ATOM 1363 C CA . GLY A 1 179 ? 7.520 -6.408 8.010 1.00 93.69 179 GLY A CA 1
ATOM 1364 C C . GLY A 1 179 ? 6.174 -7.080 8.295 1.00 93.69 179 GLY A C 1
ATOM 1365 O O . GLY A 1 179 ? 5.271 -7.102 7.448 1.00 93.69 179 GLY A O 1
ATOM 1366 N N . THR A 1 180 ? 6.067 -7.659 9.492 1.00 96.50 180 THR A N 1
ATOM 1367 C CA . THR A 1 180 ? 4.894 -8.404 9.963 1.00 96.50 180 THR A CA 1
ATOM 1368 C C . THR A 1 180 ? 4.015 -7.621 10.926 1.00 96.50 180 THR A C 1
ATOM 1370 O O . THR A 1 180 ? 2.880 -8.025 11.115 1.00 96.50 180 THR A O 1
ATOM 1373 N N . THR A 1 181 ? 4.478 -6.500 11.487 1.00 97.19 181 THR A N 1
ATOM 1374 C CA . THR A 1 181 ? 3.715 -5.677 12.448 1.00 97.19 181 THR A CA 1
ATOM 1375 C C . THR A 1 181 ? 3.703 -4.198 12.060 1.00 97.19 181 THR A C 1
ATOM 1377 O O . THR A 1 181 ? 4.537 -3.740 11.270 1.00 97.19 181 THR A O 1
ATOM 1380 N N . PHE A 1 182 ? 2.788 -3.410 12.639 1.00 96.50 182 PHE A N 1
ATOM 1381 C CA . PHE A 1 182 ? 2.759 -1.953 12.428 1.00 96.50 182 PHE A CA 1
ATOM 1382 C C . 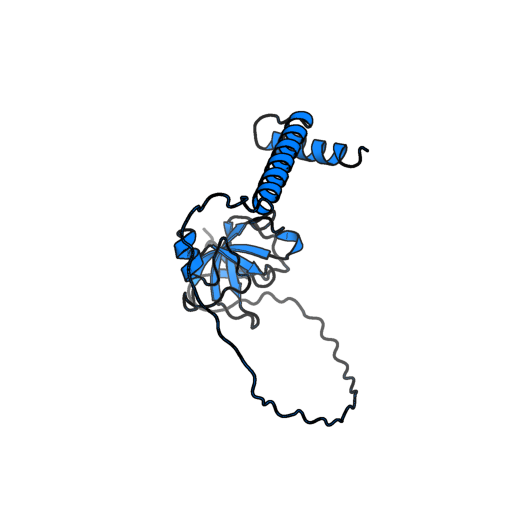PHE A 1 182 ? 4.058 -1.273 12.884 1.00 96.50 182 PHE A C 1
ATOM 1384 O O . PHE A 1 182 ? 4.558 -0.379 12.198 1.00 96.50 182 PHE A O 1
ATOM 1391 N N . GLY A 1 183 ? 4.623 -1.710 14.015 1.00 96.81 183 GLY A N 1
ATOM 1392 C CA . GLY A 1 183 ? 5.885 -1.185 14.536 1.00 96.81 183 GLY A CA 1
ATOM 1393 C C . GLY A 1 183 ? 7.077 -1.491 13.628 1.00 96.81 183 GLY A C 1
ATOM 1394 O O . GLY A 1 183 ? 7.910 -0.619 13.389 1.00 96.81 183 GLY A O 1
ATOM 1395 N N . GLN A 1 184 ? 7.137 -2.695 13.048 1.00 96.94 184 GLN A N 1
ATOM 1396 C CA . GLN A 1 184 ? 8.178 -3.026 12.070 1.00 96.94 184 GLN A CA 1
ATOM 1397 C C . GLN A 1 184 ? 8.052 -2.189 10.794 1.00 96.94 184 GLN A C 1
ATOM 1399 O O . GLN A 1 184 ? 9.063 -1.698 10.292 1.00 96.94 184 GLN A O 1
ATOM 1404 N N . ALA A 1 185 ? 6.830 -1.967 10.298 1.00 95.94 185 ALA A N 1
ATOM 1405 C CA . ALA A 1 185 ? 6.605 -1.111 9.134 1.00 95.94 185 ALA A CA 1
ATOM 1406 C C . ALA A 1 185 ? 7.146 0.305 9.364 1.00 95.94 185 ALA A C 1
ATOM 1408 O O . ALA A 1 185 ? 7.831 0.864 8.504 1.00 95.94 185 ALA A O 1
ATOM 1409 N N . GLU A 1 186 ? 6.897 0.859 10.552 1.00 96.38 186 GLU A N 1
ATOM 1410 C CA . GLU A 1 186 ? 7.420 2.159 10.962 1.00 96.38 186 GLU A CA 1
ATOM 1411 C C . GLU A 1 186 ? 8.945 2.180 11.064 1.00 96.38 186 GLU A C 1
ATOM 1413 O O . GLU A 1 186 ? 9.571 3.108 10.557 1.00 96.38 186 GLU A O 1
ATOM 1418 N N . GLN A 1 187 ? 9.557 1.140 11.629 1.00 96.25 187 GLN A N 1
ATOM 1419 C CA . GLN A 1 187 ? 11.012 1.030 11.719 1.00 96.25 187 GLN A CA 1
ATOM 1420 C C . GLN A 1 187 ? 11.686 0.946 10.338 1.00 96.25 187 GLN A C 1
ATOM 1422 O O . GLN A 1 187 ? 12.749 1.533 10.137 1.00 96.25 187 GLN A O 1
ATOM 1427 N N . ILE A 1 188 ? 11.078 0.231 9.385 1.00 94.44 188 ILE A N 1
ATOM 1428 C CA . ILE A 1 188 ? 11.641 0.013 8.043 1.00 94.44 188 ILE A CA 1
ATOM 1429 C C . ILE A 1 188 ? 11.439 1.241 7.143 1.00 94.44 188 ILE A C 1
ATOM 1431 O O . ILE A 1 188 ? 12.350 1.628 6.411 1.00 94.44 188 ILE A O 1
ATOM 1435 N N . LEU A 1 189 ? 10.251 1.856 7.171 1.00 92.56 189 LEU A N 1
ATOM 1436 C CA . LEU A 1 189 ? 9.847 2.900 6.215 1.00 92.56 189 LEU A CA 1
ATOM 1437 C C . LEU A 1 189 ? 9.763 4.310 6.823 1.00 92.56 189 LEU A C 1
ATOM 1439 O O . LEU A 1 189 ? 9.445 5.268 6.111 1.00 92.56 189 LEU A O 1
ATOM 1443 N N . GLY A 1 190 ? 10.009 4.452 8.127 1.00 94.44 190 GLY A N 1
ATOM 1444 C CA . GLY A 1 190 ? 9.851 5.702 8.880 1.00 94.44 190 GLY A CA 1
ATOM 1445 C C . GLY A 1 190 ? 8.392 6.132 9.074 1.00 94.44 190 GLY A C 1
ATOM 1446 O O . GLY A 1 190 ? 8.133 7.268 9.459 1.00 94.44 190 GLY A O 1
ATOM 1447 N N . ARG A 1 191 ? 7.437 5.262 8.727 1.00 95.25 191 ARG A N 1
ATOM 1448 C CA . ARG A 1 191 ? 5.989 5.453 8.881 1.00 95.25 191 ARG A CA 1
ATOM 1449 C C . ARG A 1 191 ? 5.286 4.099 8.826 1.00 95.25 191 ARG A C 1
ATOM 1451 O O . ARG A 1 191 ? 5.779 3.187 8.164 1.00 95.25 191 ARG A O 1
ATOM 1458 N N . LYS A 1 192 ? 4.101 3.986 9.424 1.00 95.81 192 LYS A N 1
ATOM 1459 C CA . LYS A 1 192 ? 3.269 2.768 9.410 1.00 95.81 192 LYS A CA 1
ATOM 1460 C C . LYS A 1 192 ? 2.600 2.563 8.042 1.00 95.81 192 LYS A C 1
ATOM 1462 O O . LYS A 1 192 ? 1.388 2.705 7.904 1.00 95.81 192 LYS A O 1
ATOM 1467 N N . ARG A 1 193 ? 3.400 2.294 7.005 1.00 96.81 193 ARG A N 1
ATOM 1468 C CA . ARG A 1 193 ? 2.926 2.012 5.644 1.00 96.81 193 ARG A CA 1
ATOM 1469 C C . ARG A 1 193 ? 2.699 0.517 5.478 1.00 96.81 193 ARG A C 1
ATOM 1471 O O . ARG A 1 193 ? 3.659 -0.247 5.486 1.00 96.81 193 ARG A O 1
ATOM 1478 N N . VAL A 1 194 ? 1.446 0.116 5.298 1.00 96.62 194 VAL A N 1
ATOM 1479 C CA . VAL A 1 194 ? 1.037 -1.296 5.345 1.00 96.62 194 VAL A CA 1
ATOM 1480 C C . VAL A 1 194 ? 0.145 -1.671 4.168 1.00 96.62 194 VAL A C 1
ATOM 1482 O O . VAL A 1 194 ? -0.506 -0.813 3.567 1.00 96.62 194 VAL A O 1
ATOM 1485 N N . LEU A 1 195 ? 0.121 -2.963 3.836 1.00 96.38 195 LEU A N 1
ATOM 1486 C CA . LEU A 1 195 ? -0.861 -3.534 2.918 1.00 96.38 195 LEU A CA 1
ATOM 1487 C C . LEU A 1 195 ? -2.168 -3.797 3.664 1.00 96.38 195 LEU A C 1
ATOM 1489 O O . LEU A 1 195 ? -2.163 -4.407 4.733 1.00 96.38 195 LEU A O 1
ATOM 1493 N N . TRP A 1 196 ? -3.280 -3.372 3.074 1.00 96.44 196 TRP A N 1
ATOM 1494 C CA . TRP A 1 196 ? -4.607 -3.541 3.649 1.00 96.44 196 TRP A CA 1
ATOM 1495 C C . TRP A 1 196 ? -5.608 -4.067 2.630 1.00 96.44 196 TRP A C 1
ATOM 1497 O O . TRP A 1 196 ? -5.521 -3.736 1.441 1.00 96.44 196 TRP A O 1
ATOM 1507 N N . ASP A 1 197 ? -6.563 -4.863 3.110 1.00 94.75 197 ASP A N 1
ATOM 1508 C CA . ASP A 1 197 ? -7.686 -5.324 2.304 1.00 94.75 197 ASP A CA 1
ATOM 1509 C C . ASP A 1 197 ? -8.558 -4.132 1.934 1.00 94.75 197 ASP A C 1
ATOM 1511 O O . ASP A 1 197 ? -9.013 -3.361 2.783 1.00 94.75 197 ASP A O 1
ATOM 1515 N N . SER A 1 198 ? -8.791 -3.979 0.641 1.00 92.38 198 SER A N 1
ATOM 1516 C CA . SER A 1 198 ? -9.620 -2.902 0.160 1.00 92.38 198 SER A CA 1
ATOM 1517 C C . SER A 1 198 ? -11.049 -2.942 0.677 1.00 92.38 198 SER A C 1
ATOM 1519 O O . SER A 1 198 ? -11.568 -1.872 0.971 1.00 92.38 198 SER A O 1
ATOM 1521 N N . SER A 1 199 ? -11.666 -4.116 0.848 1.00 91.62 199 SER A N 1
ATOM 1522 C CA . SER A 1 199 ? -13.046 -4.231 1.343 1.00 91.62 199 SER A CA 1
ATOM 1523 C C . SER A 1 199 ? -13.184 -3.903 2.831 1.00 91.62 199 SER A C 1
ATOM 1525 O O . SER A 1 199 ? -14.296 -3.823 3.346 1.00 91.62 199 SER A O 1
ATOM 1527 N N . LYS A 1 200 ? -12.058 -3.726 3.530 1.00 92.94 200 LYS A N 1
ATOM 1528 C CA . LYS A 1 200 ? -11.983 -3.372 4.953 1.00 92.94 200 LYS A CA 1
ATOM 1529 C C . LYS A 1 200 ? -11.578 -1.911 5.160 1.00 92.94 200 LYS A C 1
ATOM 1531 O O . LYS A 1 200 ? -10.965 -1.564 6.171 1.00 92.94 200 LYS A O 1
ATOM 1536 N N . LEU A 1 201 ? -11.871 -1.065 4.169 1.00 93.56 201 LEU A N 1
ATOM 1537 C CA . LEU A 1 201 ? -11.644 0.376 4.224 1.00 93.56 201 LEU A CA 1
ATOM 1538 C C . LEU A 1 201 ? -12.944 1.156 4.114 1.00 93.56 201 LEU A C 1
ATOM 1540 O O . LEU A 1 201 ? -13.682 1.021 3.142 1.00 93.56 201 LEU A O 1
ATOM 1544 N N . LEU A 1 202 ? -13.173 2.071 5.044 1.00 92.38 202 LEU A N 1
ATOM 1545 C CA . LEU A 1 202 ? -14.303 2.994 4.982 1.00 92.38 202 LEU A CA 1
ATOM 1546 C C . LEU A 1 202 ? -13.780 4.407 4.711 1.00 92.38 202 LEU A C 1
ATOM 1548 O O . LEU A 1 202 ? -12.830 4.846 5.356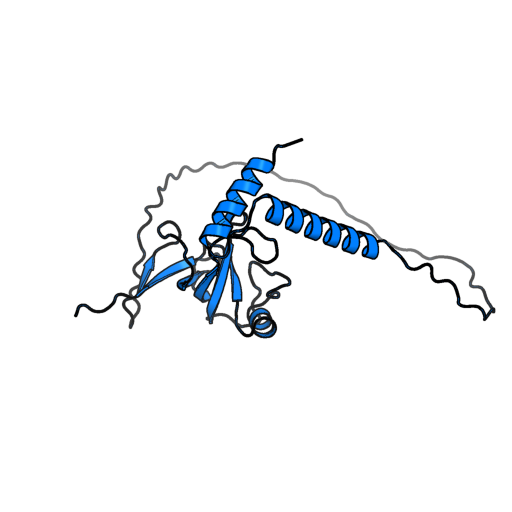 1.00 92.38 202 LEU A O 1
ATOM 1552 N N . LEU A 1 203 ? -14.354 5.116 3.739 1.00 92.19 203 LEU A N 1
ATOM 1553 C CA . LEU A 1 203 ? -13.945 6.482 3.408 1.00 92.19 203 LEU A CA 1
ATOM 1554 C C . LEU A 1 203 ? -14.450 7.440 4.484 1.00 92.19 203 LEU A C 1
ATOM 1556 O O . LEU A 1 203 ? -15.627 7.414 4.840 1.00 92.19 203 LEU A O 1
ATOM 1560 N N . ILE A 1 204 ? -13.558 8.305 4.960 1.00 89.88 204 ILE A N 1
ATOM 1561 C CA . ILE A 1 204 ? -13.885 9.375 5.897 1.00 89.88 204 ILE A CA 1
ATOM 1562 C C . ILE A 1 204 ? -14.047 10.663 5.091 1.00 89.88 204 ILE A C 1
ATOM 1564 O O . ILE A 1 204 ? -13.065 11.267 4.654 1.00 89.88 204 ILE A O 1
ATOM 1568 N N . GLN A 1 205 ? -15.291 11.090 4.880 1.00 81.69 205 GLN A N 1
ATOM 1569 C CA . GLN A 1 205 ? -15.587 12.377 4.262 1.00 81.69 205 GLN A CA 1
ATOM 1570 C C . GLN A 1 205 ? -15.764 13.430 5.355 1.00 81.69 205 GLN A C 1
ATOM 1572 O O . GLN A 1 205 ? -16.745 13.414 6.098 1.00 81.69 205 GLN A O 1
ATOM 1577 N N . GLN A 1 206 ? -14.819 14.365 5.439 1.00 71.12 206 GLN A N 1
ATOM 1578 C CA . GLN A 1 206 ? -14.967 15.539 6.294 1.00 71.12 206 GLN A CA 1
ATOM 1579 C C . GLN A 1 206 ? -15.987 16.484 5.659 1.00 71.12 206 GLN A C 1
ATOM 1581 O O . GLN A 1 206 ? -15.781 16.972 4.543 1.00 71.12 206 GLN A O 1
ATOM 1586 N N . GLN A 1 207 ? -17.096 16.744 6.350 1.00 60.53 207 GLN A N 1
ATOM 1587 C CA . GLN A 1 207 ? -17.991 17.816 5.940 1.00 60.53 207 GLN A CA 1
ATOM 1588 C C . GLN A 1 207 ? -17.338 19.152 6.295 1.00 60.53 207 GLN A C 1
ATOM 1590 O O . GLN A 1 207 ? -17.119 19.456 7.467 1.00 60.53 207 GLN A O 1
ATOM 1595 N N . MET A 1 208 ? -17.018 19.960 5.281 1.00 51.31 208 MET A N 1
ATOM 1596 C CA . MET A 1 208 ? -16.710 21.364 5.535 1.00 51.31 208 MET A CA 1
ATOM 1597 C C . MET A 1 208 ? -17.980 22.047 6.057 1.00 51.31 208 MET A C 1
ATOM 1599 O O . MET A 1 208 ? -19.043 21.856 5.458 1.00 51.31 208 MET A O 1
ATOM 1603 N N . PRO A 1 209 ? -17.896 22.838 7.141 1.00 58.69 209 PRO A N 1
ATOM 1604 C CA . PRO A 1 209 ? -19.039 23.611 7.592 1.00 58.69 209 PRO A CA 1
ATOM 1605 C C . PRO A 1 209 ? -19.491 24.564 6.472 1.00 58.69 209 PRO A C 1
ATOM 1607 O O . PRO A 1 209 ? -18.640 25.096 5.744 1.00 58.69 209 PRO A O 1
ATOM 1610 N N . PRO A 1 210 ? -20.809 24.774 6.299 1.00 61.72 210 PRO A N 1
ATOM 1611 C CA . PRO A 1 210 ? -21.308 25.763 5.353 1.00 61.72 210 PRO A CA 1
ATOM 1612 C C . PRO A 1 210 ? -20.753 27.146 5.726 1.00 61.72 210 PRO A C 1
ATOM 1614 O O . PRO A 1 210 ? -20.717 27.503 6.905 1.00 61.72 210 PRO A O 1
ATOM 1617 N N . ARG A 1 211 ? -20.260 27.873 4.716 1.00 54.19 211 ARG A N 1
ATOM 1618 C CA . ARG A 1 211 ? -19.766 29.252 4.845 1.00 54.19 211 ARG A CA 1
ATOM 1619 C C . ARG A 1 211 ? -20.893 30.238 5.115 1.00 54.19 211 ARG A C 1
ATOM 1621 O O . ARG A 1 211 ? -21.989 30.021 4.554 1.00 54.19 211 ARG A O 1
#

Radius of gyration: 28.43 Å; Cα contacts (8 Å, |Δi|>4): 254; chains: 1; bounding box: 81×79×53 Å

Organism: NCBI:txid347529

=== Feature glossary ===
Key to the feature types in this record:

pLDDT. pLDDT is the predicted lDDT-Cα score: AlphaFold's confidence that the local environment of each residue (all inter-atomic distances within 15 Å) is correctly placed. It is a per-residue number between 0 and 100, with higher meaning more reliable.

Radius of gyration, Cα contacts, bounding box. The geometric summary reports three shape descriptors. Rg (radius of gyration) measures how spread out the Cα atoms are about their centre of mass; compact globular proteins have small Rg, elongated or unfolded ones large. Cα contacts (<8 Å, |i−j|>4) count long-range residue pairs in spatial proximity — high for tightly packed folds, near zero for rods or random coil. The bounding-box extents give the protein's footprint along x, y, z in Å.

Backbone torsions (φ/ψ). Backbone dihedral angles. Every residue except chain termini has a φ (preceding-C → N → Cα → C) and a ψ (N → Cα → C → next-N). They are reported in degrees following the IUPAC sign convention. Secondary structure is essentially a statement about which (φ, ψ) basin each residue occupies.

Contact-map, Ramachandran, and PAE plots. Plot images: a contact map (which residues are close in 3D, as an N×N binary image), a Ramachandran scatter (backbone torsion angles, revealing secondary-structure composition at a glance), and — for AlphaFold structures — a PAE heatmap (pairwise prediction confidence).

Predicted aligned error. Predicted Aligned Error (PAE) is an AlphaFold confidence matrix: entry (i, j) is the expected error in the position of residue j, in ångströms, when the prediction is superimposed on the true structure at residue i. Low PAE within a block of residues means that block is internally rigid and well-predicted; high PAE between two blocks means their relative placement is uncertain even if each block individually is confident.

Secondary structure (3-state, P-SEA). Three-state secondary structure (P-SEA) collapses the eight DSSP classes into helix (a), strand (b), and coil (c). P-SEA assigns these from Cα geometry alone — distances and angles — without requiring backbone oxygens, so it works on any Cα trace.

Solvent-accessible surface area. Solvent-accessible surface area (SASA) is the area in Å² traced out by the centre of a 1.4 Å probe sphere (a water molecule) rolled over the protein's van der Waals surface (Shrake–Rupley / Lee–Richards construction). Buried residues have near-zero SASA; fully exposed residues can exceed 200 Å². The total SASA scales roughly with the number of surface residues.

Foldseek 3Di. The Foldseek 3Di string encodes local tertiary geometry as a 20-letter alphabet — one character per residue — derived from the relative positions of nearby Cα atoms. Unlike the amino-acid sequence, 3Di is a direct function of the 3D structure, so two proteins with the same fold have similar 3Di strings even at low sequence identity.

B-factor. For experimental (PDB) structures, the B-factor (temperature factor) quantifies the positional spread of each atom in the crystal — a combination of thermal vibration and static disorder — in units of Å². High B-factors mark flexible loops or poorly resolved regions; low B-factors mark the rigid, well-ordered core.

mmCIF coordinates. The mmCIF block holds the 3D Cartesian coordinates of each backbone atom (N, Cα, C, O) in ångströms. mmCIF is the PDB's canonical archive format — a tagged-loop text representation of the atomic model.

InterPro / GO / CATH / organism. Functional annotations link the protein to curated databases. InterPro entries identify conserved domains and families by matching the sequence against member-database signatures (Pfam, PROSITE, CDD, …). Gene Ontology (GO) terms describe molecular function, biological process, and cellular component in a controlled vocabulary. CATH places the structure in a hierarchical fold classification (Class/Architecture/Topology/Homologous-superfamily). The organism is the source species.

Rendered structure images. Structure images are PyMOL renders from six orthogonal camera directions. Cartoon representation draws helices as coils and strands as arrows; sticks shows the backbone as bonds; surface shows the solvent-excluded envelope. Rainbow coloring maps sequence position to hue (blue→red, N→C); chain coloring assigns a distinct color per polypeptide.

Sequence. This is the polypeptide sequence — one letter per residue, N-terminus first. Length ranges from a few dozen residues for small domains to over a thousand for large multi-domain proteins.

Secondary structure (8-state, DSSP). The SS8 string is DSSP's per-residue secondary-structure call. α-helix (H) means an i→i+4 H-bond ladder; β-strand (E) means the residue participates in a β-sheet; 3₁₀ (G) and π (I) are tighter and wider helices; T/S are turns/bends; '-' is loop.

Nearest PDB structures. Structural nearest neighbors (via Foldseek easy-search vs the PDB). Reported per hit: target PDB id, E-value, and alignment TM-score. A TM-score above ~0.5 is the conventional threshold for 'same fold'.